Protein 4WH5 (pdb70)

CATH classification: 3.30.460.40

Solvent-accessible surface area: 16165 Å² total

Nearest PDB structures (foldseek):
  4wh5-assembly1_B  TM=1.006E+00  e=3.218E-32  Staphylococcus haemolyticus
  5kqj-assembly1_A  TM=7.382E-01  e=1.626E-06  Klebsiella pneumoniae
  5cfu-assembly1_A  TM=7.420E-01  e=1.251E-05  Pseudomonas aeruginosa
  3wfp-assembly11_E  TM=4.809E-01  e=1.633E-02  Aquifex aeolicus VF5
  2p7q-assembly4_B  TM=6.457E-01  e=2.162E+00  Listeria monocytogenes EGD-e

Sequence (310 aa):
NNVTEKELFYILDLFEHKVTYWLDGGWGVDVLTGKQQREHRDIDIDFDAQHTQKVIQKLEDIGYKIEVHWPSRELKHEEYGYLDIHPINLNDDGSITQANPEGGNNYVFQNDWFSETNYKDRKIPCISKKEEAQLLFHSGYDDLTETDHFDIKNLKSITNNVTEKELFYILDLFEHKVTYWLDGGWGVDVLTGKQQREHRDIDIDFDAQHTQKVIQKLEDIGYKIEVHWPSRELKHEEYGYLDIHPINLNDDGSITQANPEGGNYVFQNDWFSETTNYKDRKIPCISKEAQLLFHSGYDLTETDHFDIKNLKSIT

Foldseek 3Di:
DFADPVLVVVLLVVCVVPWAKAWEDLVLLQQLLQHDDDTHQETEMETAQVCVVVSVVVCVVVAWDDDDDDCQWWIAHPPRHIYIYGHWHCDPVRWIWGCDVVDDIHTDDPQQWAWDQHPNDIGIHGDLVVLVVPDDPVDADVVNVVSNVSSVPND/DFADPVLVVVLLVVCVCPKDKAKEPDVLLQQLLQHDDDTHQETEMETAQVCVVVSVVVCVVVAWADDDDDCAKWTQHPPRHIYMYGHWHCDPVRWIWDQDSPDDIDTDDVQQWAWDQHVNDIGTHGDLVNNVVPDDPVDADPVNVVSNVSSVPND

Secondary structure (DSSP, 8-state):
----HHHHHHHHHHHH----EEEEHHHHHHHHHTS--S--SEEEEEEEGGGHHHHHHHHHHTT-EE--------EEETTTEEEEEEEEEE-TTS-EEEE-TTSSEEEE-GGGEEEEEETTEEEEEE-HHHHHHHS-GGG--HHHHHHHHHHHT--/----HHHHHHHHHHHH----EEEEHHHHHHHHHTS--S--SEEEEEEEGGGHHHHHHHHHHTT-EE--------EEETTTEEEEEEEEEE-TTS-EEEE-SSSSEEE--GGGEEEEEETTEEEEEE-HHHHHHHS-TTS--HHHHHHHHHHHT--

Organism: Staphylococcus haemolyticus (NCBI:txid1283)

B-factor: mean 28.77, std 14.14, range [7.3, 89.72]

Radius of gyration: 22.37 Å; Cα contacts (8 Å, |Δi|>4): 565; chains: 2; bounding box: 47×59×51 Å

Structure (mmCIF, N/CA/C/O backbone):
data_4WH5
#
_entry.id   4WH5
#
_cell.length_a   56.447
_cell.length_b   63.444
_cell.length_c   60.808
_cell.angle_alpha   90.00
_cell.angle_beta   101.60
_cell.angle_gamma   90.00
#
_symmetry.space_group_name_H-M   'P 1 21 1'
#
loop_
_entity.id
_entity.type
_entity.pdbx_description
1 polymer 'Lincosamide resistance protein'
2 non-polymer 'CHLORIDE ION'
3 non-polymer 'MAGNESIUM ION'
4 non-polymer LINCOMYCIN
5 water water
#
loop_
_atom_site.group_PDB
_atom_site.id
_atom_site.type_symbol
_atom_site.label_atom_id
_atom_site.label_alt_id
_atom_site.label_comp_id
_atom_site.label_asym_id
_atom_site.label_entity_id
_atom_site.label_seq_id
_atom_site.pdbx_PDB_ins_code
_atom_site.Cartn_x
_atom_site.Cartn_y
_atom_site.Cartn_z
_atom_site.occupancy
_atom_site.B_iso_or_equiv
_atom_site.auth_seq_id
_atom_site.auth_comp_id
_atom_site.auth_asym_id
_atom_site.auth_atom_id
_atom_site.pdbx_PDB_model_num
ATOM 1 N N . ASN A 1 5 ? -35.338 -9.320 -31.080 1.00 64.31 4 ASN A N 1
ATOM 2 C CA . ASN A 1 5 ? -34.779 -10.646 -31.304 1.00 64.44 4 ASN A CA 1
ATOM 3 C C . ASN A 1 5 ? -33.350 -10.762 -30.766 1.00 79.75 4 ASN A C 1
ATOM 4 O O . ASN A 1 5 ? -33.102 -11.435 -29.755 1.00 68.58 4 ASN A O 1
ATOM 9 N N . ASN A 1 6 ? -32.416 -10.097 -31.442 1.00 63.27 5 ASN A N 1
ATOM 10 C CA . ASN A 1 6 ? -31.007 -10.161 -31.079 1.00 43.50 5 ASN A CA 1
ATOM 11 C C . ASN A 1 6 ? -30.358 -8.786 -30.924 1.00 56.04 5 ASN A C 1
ATOM 12 O O . ASN A 1 6 ? -31.045 -7.762 -30.808 1.00 59.62 5 ASN A O 1
ATOM 17 N N . VAL A 1 7 ? -29.029 -8.776 -30.917 1.00 27.36 6 VAL A N 1
ATOM 18 C CA . VAL A 1 7 ? -28.257 -7.547 -30.931 1.00 22.09 6 VAL A CA 1
ATOM 19 C C . VAL A 1 7 ? -27.064 -7.778 -31.855 1.00 36.68 6 VAL A C 1
ATOM 20 O O . VAL A 1 7 ? -26.160 -8.555 -31.533 1.00 31.97 6 VAL A O 1
ATOM 24 N N . THR A 1 8 ? -27.056 -7.103 -32.997 1.00 33.10 7 THR A N 1
ATOM 25 C CA . THR A 1 8 ? -26.011 -7.275 -34.003 1.00 26.78 7 THR A CA 1
ATOM 26 C C . THR A 1 8 ? -24.721 -6.527 -33.648 1.00 27.29 7 THR A C 1
ATOM 27 O O . THR A 1 8 ? -24.718 -5.678 -32.780 1.00 24.57 7 THR A O 1
ATOM 31 N N . GLU A 1 9 ? -23.632 -6.849 -34.339 1.00 32.75 8 GLU A N 1
ATOM 32 C CA . GLU A 1 9 ? -22.344 -6.198 -34.115 1.00 30.39 8 GLU A CA 1
ATOM 33 C C . GLU A 1 9 ? -22.443 -4.692 -34.323 1.00 28.30 8 GLU A C 1
ATOM 34 O O . GLU A 1 9 ? -21.856 -3.919 -33.566 1.00 26.13 8 GLU A O 1
ATOM 40 N N . LYS A 1 10 ? -23.205 -4.282 -35.335 1.00 31.47 9 LYS A N 1
ATOM 41 C CA . LYS A 1 10 ? -23.385 -2.879 -35.664 1.00 37.52 9 LYS A CA 1
ATOM 42 C C . LYS A 1 10 ? -24.131 -2.137 -34.576 1.00 40.23 9 LYS A C 1
ATOM 43 O O . LYS A 1 10 ? -23.870 -1.005 -34.318 1.00 27.39 9 LYS A O 1
ATOM 49 N N . GLU A 1 11 ? -25.089 -2.803 -33.994 1.00 21.61 10 GLU A N 1
ATOM 50 C CA . GLU A 1 11 ? -25.903 -2.289 -32.898 1.00 22.11 10 GLU A CA 1
ATOM 51 C C . GLU A 1 11 ? -25.039 -2.187 -31.648 1.00 26.15 10 GLU A C 1
ATOM 52 O O . GLU A 1 11 ? -25.097 -1.222 -30.907 1.00 27.28 10 GLU A O 1
ATOM 58 N N . LEU A 1 12 ? -24.239 -3.214 -31.410 1.00 24.34 11 LEU A N 1
ATOM 59 C CA . LEU A 1 12 ? -23.308 -3.171 -30.310 1.00 22.09 11 LEU A CA 1
ATOM 60 C C . LEU A 1 12 ? -22.395 -1.955 -30.411 1.00 24.48 11 LEU A C 1
ATOM 61 O O . LEU A 1 12 ? -22.245 -1.186 -29.432 1.00 20.10 11 LEU A O 1
ATOM 66 N N . PHE A 1 13 ? -21.764 -1.790 -31.574 1.00 19.57 12 PHE A N 1
ATOM 67 C CA . PHE A 1 13 ? -20.856 -0.659 -31.767 1.00 21.61 12 PHE A CA 1
ATOM 68 C C . PHE A 1 13 ? -21.543 0.666 -31.474 1.00 26.47 12 PHE A C 1
ATOM 69 O O . PHE A 1 13 ? -20.933 1.569 -30.899 1.00 23.17 12 PHE A O 1
ATOM 77 N N . TYR A 1 14 ? -22.811 0.786 -31.855 1.00 24.81 13 TYR A N 1
ATOM 78 C CA . TYR A 1 14 ? -23.514 2.047 -31.634 1.00 25.22 13 TYR A CA 1
ATOM 79 C C . TYR A 1 14 ? -23.706 2.313 -30.151 1.00 19.91 13 TYR A C 1
ATOM 80 O O . TYR A 1 14 ? -23.587 3.455 -29.706 1.00 23.43 13 TYR A O 1
ATOM 89 N N . ILE A 1 15 ? -24.012 1.267 -29.383 1.00 17.11 14 ILE A N 1
ATOM 90 C CA . ILE A 1 15 ? -24.121 1.424 -27.936 1.00 13.35 14 ILE A CA 1
ATOM 91 C C . ILE A 1 15 ? -22.767 1.751 -27.331 1.00 13.48 14 ILE A C 1
ATOM 92 O O . ILE A 1 15 ? -22.661 2.646 -26.503 1.00 19.62 14 ILE A O 1
ATOM 97 N N . LEU A 1 16 ? -21.712 1.073 -27.774 1.00 18.57 15 LEU A N 1
ATOM 98 C CA . LEU A 1 16 ? -20.362 1.449 -27.354 1.00 22.07 15 LEU A CA 1
ATOM 99 C C . LEU A 1 16 ? -20.075 2.913 -27.687 1.00 21.02 15 LEU A C 1
ATOM 100 O O . LEU A 1 16 ? -19.534 3.648 -26.866 1.00 20.26 15 LEU A O 1
ATOM 105 N N . ASP A 1 17 ? -20.447 3.334 -28.888 1.00 17.63 16 ASP A N 1
ATOM 106 C CA . ASP A 1 17 ? -20.287 4.742 -29.264 1.00 15.99 16 ASP A CA 1
ATOM 107 C C . ASP A 1 17 ? -20.969 5.730 -28.308 1.00 19.58 16 ASP A C 1
ATOM 108 O O . ASP A 1 17 ? -20.446 6.825 -28.072 1.00 24.41 16 ASP A O 1
ATOM 113 N N . LEU A 1 18 ? -22.138 5.373 -27.776 1.00 15.07 17 LEU A N 1
ATOM 114 C CA . LEU A 1 18 ? -22.859 6.290 -26.892 1.00 18.71 17 LEU A CA 1
ATOM 115 C C . LEU A 1 18 ? -22.013 6.616 -25.677 1.00 25.08 17 LEU A C 1
ATOM 116 O O . LEU A 1 18 ? -21.943 7.768 -25.253 1.00 19.07 17 LEU A O 1
ATOM 121 N N . PHE A 1 19 ? -21.397 5.586 -25.106 1.00 18.15 18 PHE A N 1
ATOM 122 C CA . PHE A 1 19 ? -20.588 5.753 -23.898 1.00 13.21 18 PHE A CA 1
ATOM 123 C C . PHE A 1 19 ? -19.342 6.552 -24.221 1.00 13.80 18 PHE A C 1
ATOM 124 O O . PHE A 1 19 ? -18.913 7.405 -23.440 1.00 19.67 18 PHE A O 1
ATOM 132 N N . GLU A 1 20 ? -18.757 6.267 -25.371 1.00 17.08 19 GLU A N 1
ATOM 133 C CA . GLU A 1 20 ? -17.568 6.990 -25.809 1.00 19.02 19 GLU A CA 1
ATOM 134 C C . GLU A 1 20 ? -17.813 8.480 -26.088 1.00 20.18 19 GLU A C 1
ATOM 135 O O . GLU A 1 20 ? -16.997 9.329 -25.717 1.00 19.21 19 GLU A O 1
ATOM 141 N N . HIS A 1 21 ? -18.945 8.811 -26.702 1.00 24.75 20 HIS A N 1
ATOM 142 C CA . HIS A 1 21 ? -19.247 10.208 -26.962 1.00 23.70 20 HIS A CA 1
ATOM 143 C C . HIS A 1 21 ? -19.619 10.937 -25.677 1.00 24.06 20 HIS A C 1
ATOM 144 O O . HIS A 1 21 ? -19.387 12.152 -25.542 1.00 23.08 20 HIS A O 1
ATOM 159 N N . LYS A 1 23 ? -18.168 10.316 -23.002 1.00 22.01 22 LYS A N 1
ATOM 160 C CA . LYS A 1 23 ? -16.897 10.336 -22.287 1.00 20.70 22 LYS A CA 1
ATOM 161 C C . LYS A 1 23 ? -17.042 9.657 -20.934 1.00 21.25 22 LYS A C 1
ATOM 162 O O . LYS A 1 23 ? -16.502 10.108 -19.930 1.00 23.23 22 LYS A O 1
ATOM 168 N N . VAL A 1 24 ? -17.776 8.548 -20.926 1.00 18.85 23 VAL A N 1
ATOM 169 C CA . VAL A 1 24 ? -17.942 7.755 -19.716 1.00 16.94 23 VAL A CA 1
ATOM 170 C C . VAL A 1 24 ? -17.084 6.501 -19.799 1.00 20.01 23 VAL A C 1
ATOM 171 O O . VAL A 1 24 ? -17.174 5.749 -20.776 1.00 19.71 23 VAL A O 1
ATOM 175 N N . THR A 1 25 ? -16.235 6.277 -18.792 1.00 18.74 24 THR A N 1
ATOM 176 C CA . THR A 1 25 ? -15.439 5.053 -18.742 1.00 15.34 24 THR A CA 1
ATOM 177 C C . THR A 1 25 ? -16.366 3.838 -18.588 1.00 19.16 24 THR A C 1
ATOM 178 O O . THR A 1 25 ? -17.269 3.837 -17.744 1.00 15.57 24 THR A O 1
ATOM 182 N N . TYR A 1 26 ? -16.120 2.800 -19.381 1.00 18.08 25 TYR A N 1
ATOM 183 C CA . TYR A 1 26 ? -17.057 1.680 -19.428 1.00 13.95 25 TYR A CA 1
ATOM 184 C C . TYR A 1 26 ? -16.319 0.425 -19.864 1.00 15.22 25 TYR A C 1
ATOM 185 O O . TYR A 1 26 ? -15.196 0.506 -20.386 1.00 17.37 25 TYR A O 1
ATOM 194 N N . TRP A 1 27 ? -16.932 -0.729 -19.626 1.00 14.41 26 TRP A N 1
ATOM 195 C CA . TRP A 1 27 ? -16.386 -2.004 -20.133 1.00 15.37 26 TRP A CA 1
ATOM 196 C C . TRP A 1 27 ? -17.516 -2.881 -20.582 1.00 14.84 26 TRP A C 1
ATOM 197 O O . TRP A 1 27 ? -18.554 -3.009 -19.882 1.00 14.42 26 TRP A O 1
ATOM 208 N N . LEU A 1 28 ? -17.325 -3.489 -21.754 1.00 14.15 27 LEU A N 1
ATOM 209 C CA . LEU A 1 28 ? -18.280 -4.451 -22.281 1.00 17.65 27 LEU A CA 1
ATOM 210 C C . LEU A 1 28 ? -18.182 -5.725 -21.436 1.00 15.18 27 LEU A C 1
ATOM 211 O O . LEU A 1 28 ? -17.085 -6.138 -21.050 1.00 16.04 27 LEU A O 1
ATOM 216 N N . ASP A 1 29 ? -19.318 -6.349 -21.157 1.00 14.39 28 ASP A N 1
ATOM 217 C CA . ASP A 1 29 ? -19.386 -7.499 -20.256 1.00 15.68 28 ASP A CA 1
ATOM 218 C C . ASP A 1 29 ? -20.327 -8.520 -20.923 1.00 18.53 28 ASP A C 1
ATOM 219 O O . ASP A 1 29 ? -20.689 -8.360 -22.105 1.00 16.31 28 ASP A O 1
ATOM 224 N N . GLY A 1 30 ? -20.713 -9.571 -20.198 1.00 15.35 29 GLY A N 1
ATOM 225 C CA . GLY A 1 30 ? -21.675 -10.553 -20.698 1.00 13.23 29 GLY A CA 1
ATOM 226 C C . GLY A 1 30 ? -21.229 -11.287 -21.954 1.00 18.90 29 GLY A C 1
ATOM 227 O O . GLY A 1 30 ? -20.027 -11.404 -22.225 1.00 18.30 29 GLY A O 1
ATOM 228 N N . GLY A 1 31 ? -22.189 -11.740 -22.758 1.00 16.57 30 GLY A N 1
ATOM 229 C CA . GLY A 1 31 ? -21.883 -12.577 -23.908 1.00 13.99 30 GLY A CA 1
ATOM 230 C C . GLY A 1 31 ? -21.158 -11.880 -25.032 1.00 27.65 30 GLY A C 1
ATOM 231 O O . GLY A 1 31 ? -20.217 -12.424 -25.606 1.00 20.17 30 GLY A O 1
ATOM 232 N N . TRP A 1 32 ? -21.592 -10.679 -25.389 1.00 22.46 31 TRP A N 1
ATOM 233 C CA . TRP A 1 32 ? -20.845 -9.946 -26.391 1.00 20.46 31 TRP A CA 1
ATOM 234 C C . TRP A 1 32 ? -19.410 -9.711 -25.924 1.00 20.91 31 TRP A C 1
ATOM 235 O O . TRP A 1 32 ? -18.480 -9.678 -26.749 1.00 16.84 31 TRP A O 1
ATOM 246 N N . GLY A 1 33 ? -19.221 -9.547 -24.611 1.00 13.36 32 GLY A N 1
ATOM 247 C CA . GLY A 1 33 ? -17.878 -9.378 -24.050 1.00 11.13 32 GLY A CA 1
ATOM 248 C C . GLY A 1 33 ? -17.010 -10.594 -24.340 1.00 15.87 32 GLY A C 1
ATOM 249 O O . GLY A 1 33 ? -15.823 -10.475 -24.662 1.00 22.65 32 GLY A O 1
ATOM 250 N N . VAL A 1 34 ? -17.580 -11.781 -24.203 1.00 14.42 33 VAL A N 1
ATOM 251 C CA . VAL A 1 34 ? -16.835 -12.997 -24.590 1.00 17.38 33 VAL A CA 1
ATOM 252 C C . VAL A 1 34 ? -16.430 -12.987 -26.082 1.00 19.57 33 VAL A C 1
ATOM 253 O O . VAL A 1 34 ? -15.271 -13.230 -26.433 1.00 16.13 33 VAL A O 1
ATOM 257 N N . ASP A 1 35 ? -17.378 -12.705 -26.965 1.00 19.78 34 ASP A N 1
ATOM 258 C CA . ASP A 1 35 ? -17.086 -12.706 -28.396 1.00 19.39 34 ASP A CA 1
ATOM 259 C C . ASP A 1 35 ? -15.985 -11.715 -28.784 1.00 24.08 34 ASP A C 1
ATOM 260 O O . ASP A 1 35 ? -15.123 -12.011 -29.609 1.00 25.99 34 ASP A O 1
ATOM 265 N N . VAL A 1 36 ? -16.038 -10.529 -28.194 1.00 15.39 35 VAL A N 1
ATOM 266 C CA . VAL A 1 36 ? -15.055 -9.499 -28.467 1.00 13.98 35 VAL A CA 1
ATOM 267 C C . VAL A 1 36 ? -13.646 -9.977 -28.065 1.00 15.64 35 VAL A C 1
ATOM 268 O O . VAL A 1 36 ? -12.679 -9.774 -28.808 1.00 23.77 35 VAL A O 1
ATOM 272 N N . LEU A 1 37 ? -13.548 -10.690 -26.946 1.00 20.54 36 LEU A N 1
ATOM 273 C CA . LEU A 1 37 ? -12.266 -11.278 -26.534 1.00 22.09 36 LEU A CA 1
ATOM 274 C C . LEU A 1 37 ? -11.698 -12.221 -27.587 1.00 26.59 36 LEU A C 1
ATOM 275 O O . LEU A 1 37 ? -10.484 -12.282 -27.790 1.00 21.69 36 LEU A O 1
ATOM 280 N N . THR A 1 38 ? -12.575 -12.970 -28.248 1.00 20.28 37 THR A N 1
ATOM 281 C CA . THR A 1 38 ? -12.126 -13.875 -29.291 1.00 18.04 37 THR A CA 1
ATOM 282 C C . THR A 1 38 ? -11.818 -13.204 -30.619 1.00 23.76 37 THR A C 1
ATOM 283 O O . THR A 1 38 ? -11.140 -13.793 -31.473 1.00 27.00 37 THR A O 1
ATOM 287 N N . GLY A 1 39 ? -12.371 -12.024 -30.848 1.00 23.8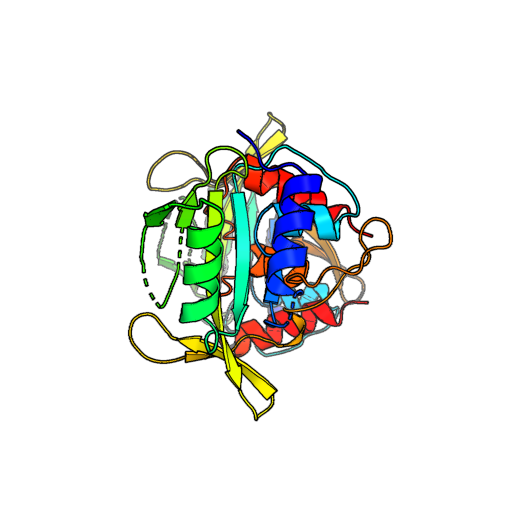4 38 GLY A N 1
ATOM 288 C CA . GLY A 1 39 ? -11.994 -11.251 -32.021 1.00 24.35 38 GLY A CA 1
ATOM 289 C C . GLY A 1 39 ? -12.955 -11.368 -33.190 1.00 28.36 38 GLY A C 1
ATOM 290 O O . GLY A 1 39 ? -12.727 -10.755 -34.233 1.00 23.58 38 GLY A O 1
ATOM 291 N N . LYS A 1 40 ? -14.020 -12.149 -33.029 1.00 20.01 39 LYS A N 1
ATOM 292 C CA . LYS A 1 40 ? -15.102 -12.185 -34.016 1.00 29.46 39 LYS A CA 1
ATOM 293 C C . LYS A 1 40 ? -16.420 -12.607 -33.365 1.00 30.09 39 LYS A C 1
ATOM 294 O O . LYS A 1 40 ? -16.416 -13.159 -32.278 1.00 24.98 39 LYS A O 1
ATOM 300 N N . GLN A 1 41 ? -17.549 -12.362 -34.028 1.00 29.03 40 GLN A N 1
ATOM 301 C CA . GLN A 1 41 ? -18.821 -12.844 -33.499 1.00 24.62 40 GLN A CA 1
ATOM 302 C C . GLN A 1 41 ? -18.916 -14.369 -33.496 1.00 28.15 40 GLN A C 1
ATOM 303 O O . GLN A 1 41 ? -18.564 -15.013 -34.479 1.00 31.46 40 GLN A O 1
ATOM 309 N N . GLN A 1 42 ? -19.437 -14.934 -32.403 1.00 30.48 41 GLN A N 1
ATOM 310 C CA . GLN A 1 42 ? -19.504 -16.390 -32.234 1.00 23.27 41 GLN A CA 1
ATOM 311 C C . GLN A 1 42 ? -20.934 -16.928 -32.232 1.00 24.46 41 GLN A C 1
ATOM 312 O O . GLN A 1 42 ? -21.167 -18.084 -32.590 1.00 27.95 41 GLN A O 1
ATOM 318 N N . ARG A 1 43 ? -21.888 -16.096 -31.830 1.00 24.57 42 ARG A N 1
ATOM 319 C CA . ARG A 1 43 ? -23.275 -16.525 -31.754 1.00 28.08 42 ARG A CA 1
ATOM 320 C C . ARG A 1 43 ? -24.164 -15.307 -31.733 1.00 27.26 42 ARG A C 1
ATOM 321 O O . ARG A 1 43 ? -23.667 -14.192 -31.614 1.00 26.24 42 ARG A O 1
ATOM 329 N N . GLU A 1 44 ? -25.474 -15.520 -31.863 1.00 28.38 43 GLU A N 1
ATOM 330 C CA . GLU A 1 44 ? -26.458 -14.454 -31.707 1.00 24.60 43 GLU A CA 1
ATOM 331 C C . GLU A 1 44 ? -26.585 -14.111 -30.239 1.00 24.77 43 GLU A C 1
ATOM 332 O O . GLU A 1 44 ? -26.507 -14.993 -29.384 1.00 24.77 43 GLU A O 1
ATOM 338 N N . HIS A 1 45 ? -26.782 -12.824 -29.959 1.00 26.71 44 HIS A N 1
ATOM 339 C CA . HIS A 1 45 ? -26.884 -12.338 -28.592 1.00 22.85 44 HIS A CA 1
ATOM 340 C C . HIS A 1 45 ? -28.232 -11.700 -28.321 1.00 37.70 44 HIS A C 1
ATOM 341 O O . HIS A 1 45 ? -28.689 -10.865 -29.105 1.00 25.16 44 HIS A O 1
ATOM 348 N N . ARG A 1 46 ? -28.858 -12.109 -27.236 1.00 22.13 45 ARG A N 1
ATOM 349 C CA . ARG A 1 46 ? -30.135 -11.502 -26.895 1.00 36.92 45 ARG A CA 1
ATOM 350 C C . ARG A 1 46 ? -29.949 -10.140 -26.224 1.00 40.12 45 ARG A C 1
ATOM 351 O O . ARG A 1 46 ? -30.759 -9.288 -26.326 1.00 26.46 45 ARG A O 1
ATOM 359 N N . ASP A 1 47 ? -28.817 -9.930 -25.598 1.00 25.00 46 ASP A N 1
ATOM 360 C CA . ASP A 1 47 ? -28.608 -8.677 -24.888 1.00 21.28 46 ASP A CA 1
ATOM 361 C C . ASP A 1 47 ? -27.181 -8.144 -24.908 1.00 24.19 46 ASP A C 1
ATOM 362 O O . ASP A 1 47 ? -26.254 -8.800 -25.407 1.00 22.30 46 ASP A O 1
ATOM 367 N N . ILE A 1 48 ? -27.014 -6.938 -24.351 1.00 17.62 47 ILE A N 1
ATOM 368 C CA . ILE A 1 48 ? -25.698 -6.373 -24.057 1.00 19.26 47 ILE A CA 1
ATOM 369 C C . ILE A 1 48 ? -25.606 -6.111 -22.550 1.00 21.07 47 ILE A C 1
ATOM 370 O O . ILE A 1 48 ? -26.586 -5.714 -21.935 1.00 15.65 47 ILE A O 1
ATOM 375 N N . ASP A 1 49 ? -24.428 -6.317 -21.975 1.00 19.02 48 ASP A N 1
ATOM 376 C CA . ASP A 1 49 ? -24.147 -5.910 -20.602 1.00 18.83 48 ASP A CA 1
ATOM 377 C C . ASP A 1 49 ? -23.012 -4.918 -20.636 1.00 14.64 48 ASP A C 1
ATOM 378 O O . ASP A 1 49 ? -21.973 -5.199 -21.231 1.00 17.36 48 ASP A O 1
ATOM 383 N N . ILE A 1 50 ? -23.191 -3.755 -20.009 1.00 14.04 49 ILE A N 1
ATOM 384 C CA . ILE A 1 50 ? -22.105 -2.766 -19.912 1.00 17.47 49 ILE A CA 1
ATOM 385 C C . ILE A 1 50 ? -21.886 -2.293 -18.482 1.00 13.73 49 ILE A C 1
ATOM 386 O O . ILE A 1 50 ? -22.813 -1.811 -17.837 1.00 14.32 49 ILE A O 1
ATOM 391 N N . ASP A 1 51 ? -20.661 -2.458 -17.990 1.00 17.58 50 ASP A N 1
ATOM 392 C CA . ASP A 1 51 ? -20.254 -1.919 -16.691 1.00 15.82 50 ASP A CA 1
ATOM 393 C C . ASP A 1 51 ? -19.703 -0.506 -16.948 1.00 16.84 50 ASP A C 1
ATOM 394 O O . ASP A 1 51 ? -18.954 -0.290 -17.911 1.00 20.78 50 ASP A O 1
ATOM 399 N N . PHE A 1 52 ? -20.058 0.459 -16.115 1.00 13.63 51 PHE A N 1
ATOM 400 C CA . PHE A 1 52 ? -19.671 1.828 -16.405 1.00 12.94 51 PHE A CA 1
ATOM 401 C C . PHE A 1 52 ? -19.440 2.618 -15.114 1.00 15.27 51 PHE A C 1
ATOM 402 O O . PHE A 1 52 ? -19.900 2.229 -14.042 1.00 17.03 51 PHE A O 1
ATOM 410 N N . ASP A 1 53 ? -18.713 3.731 -15.239 1.00 13.33 52 ASP A N 1
ATOM 411 C CA . ASP A 1 53 ? -18.401 4.616 -14.126 1.00 12.80 52 ASP A CA 1
ATOM 412 C C . ASP A 1 53 ? -19.673 5.164 -13.471 1.00 17.80 52 ASP A C 1
ATOM 413 O O . ASP A 1 53 ? -20.360 5.998 -14.059 1.00 16.96 52 ASP A O 1
ATOM 418 N N . ALA A 1 54 ? -19.911 4.751 -12.219 1.00 13.61 53 ALA A N 1
ATOM 419 C CA . ALA A 1 54 ? -21.125 5.115 -11.468 1.00 18.58 53 ALA A CA 1
ATOM 420 C C . ALA A 1 54 ? -21.342 6.622 -11.252 1.00 22.06 53 ALA A C 1
ATOM 421 O O . ALA A 1 54 ? -22.477 7.074 -11.042 1.00 20.17 53 ALA A O 1
ATOM 423 N N . GLN A 1 55 ? -20.267 7.412 -11.297 1.00 19.99 54 GLN A N 1
ATOM 424 C CA . GLN A 1 55 ? -20.433 8.868 -11.177 1.00 22.00 54 GLN A CA 1
ATOM 425 C C . GLN A 1 55 ? -21.316 9.451 -12.293 1.00 24.01 54 GLN A C 1
ATOM 426 O O . GLN A 1 55 ? -21.893 10.539 -12.145 1.00 22.29 54 GLN A O 1
ATOM 432 N N . HIS A 1 56 ? -21.450 8.716 -13.391 1.00 17.83 55 HIS A N 1
ATOM 433 C CA . HIS A 1 56 ? -22.217 9.199 -14.555 1.00 17.06 55 HIS A CA 1
ATOM 434 C C . HIS A 1 56 ? -23.555 8.519 -14.740 1.00 20.92 55 HIS A C 1
ATOM 435 O O . HIS A 1 56 ? -24.186 8.659 -15.792 1.00 19.26 55 HIS A O 1
ATOM 442 N N . THR A 1 57 ? -24.004 7.819 -13.706 1.00 21.08 56 THR A N 1
ATOM 443 C CA . THR A 1 57 ? -25.277 7.111 -13.763 1.00 19.01 56 THR A CA 1
ATOM 444 C C . THR A 1 57 ? -26.438 7.944 -14.316 1.00 18.43 56 THR A C 1
ATOM 445 O O . THR A 1 57 ? -27.160 7.471 -15.211 1.00 19.74 56 THR A O 1
ATOM 449 N N . GLN A 1 58 ? -26.609 9.158 -13.787 1.00 18.25 57 GLN A N 1
ATOM 450 C CA . GLN A 1 58 ? -27.751 9.991 -14.182 1.00 23.57 57 GLN A CA 1
ATOM 451 C C . GLN A 1 58 ? -27.763 10.359 -15.677 1.00 23.08 57 GLN A C 1
ATOM 452 O O . GLN A 1 58 ? -28.820 10.268 -16.336 1.00 24.61 57 GLN A O 1
ATOM 458 N N . LYS A 1 59 ? -26.610 10.748 -16.231 1.00 21.13 58 LYS A N 1
ATOM 459 C CA . LYS A 1 59 ? -26.589 11.110 -17.648 1.00 19.07 58 LYS A CA 1
ATOM 460 C C . LYS A 1 59 ? -26.637 9.906 -18.574 1.00 17.32 58 LYS A C 1
ATOM 461 O O . LYS A 1 59 ? -27.207 9.973 -19.663 1.00 19.52 58 LYS A O 1
ATOM 467 N N . VAL A 1 60 ? -26.076 8.797 -18.120 1.00 15.59 59 VAL A N 1
ATOM 468 C CA . VAL A 1 60 ? -26.159 7.565 -18.874 1.00 15.83 59 VAL A CA 1
ATOM 469 C C . VAL A 1 60 ? -27.607 7.085 -19.024 1.00 25.89 59 VAL A C 1
ATOM 470 O O . VAL A 1 60 ? -28.049 6.777 -20.139 1.00 15.96 59 VAL A O 1
ATOM 474 N N . ILE A 1 61 ? -28.348 7.029 -17.911 1.00 16.05 60 ILE A N 1
ATOM 475 C CA . ILE A 1 61 ? -29.789 6.716 -17.972 1.00 13.80 60 ILE A CA 1
ATOM 476 C C . ILE A 1 61 ? -30.561 7.712 -18.845 1.00 19.08 60 ILE A C 1
ATOM 477 O O . ILE A 1 61 ? -31.375 7.310 -19.678 1.00 17.53 60 ILE A O 1
ATOM 482 N N . GLN A 1 62 ? -30.274 9.002 -18.698 1.00 18.53 61 GLN A N 1
ATOM 483 C CA . GLN A 1 62 ? -30.972 10.009 -19.494 1.00 18.48 61 GLN A CA 1
ATOM 484 C C . GLN A 1 62 ? -30.767 9.796 -21.000 1.00 21.03 61 GLN A C 1
ATOM 485 O O . GLN A 1 62 ? -31.702 9.949 -21.797 1.00 22.84 61 GLN A O 1
ATOM 491 N N . LYS A 1 63 ? -29.531 9.491 -21.396 1.00 21.01 62 LYS A N 1
ATOM 492 C CA . LYS A 1 63 ? -29.240 9.342 -22.811 1.00 20.14 62 LYS A CA 1
ATOM 493 C C . LYS A 1 63 ? -29.909 8.075 -23.352 1.00 19.17 62 LYS A C 1
ATOM 494 O O . LYS A 1 63 ? -30.463 8.071 -24.424 1.00 17.53 62 LYS A O 1
ATOM 500 N N . LEU A 1 64 ? -29.860 6.997 -22.587 1.00 16.15 63 LEU A N 1
ATOM 501 C CA . LEU A 1 64 ? -30.506 5.761 -23.035 1.00 35.87 63 LEU A CA 1
ATOM 502 C C . LEU A 1 64 ? -32.006 5.988 -23.200 1.00 22.80 63 LEU A C 1
ATOM 503 O O . LEU A 1 64 ? -32.607 5.551 -24.188 1.00 23.19 63 LEU A O 1
ATOM 508 N N . GLU A 1 65 ? -32.611 6.696 -22.249 1.00 15.94 64 GLU A N 1
ATOM 509 C CA . GLU A 1 65 ? -34.022 7.054 -22.370 1.00 16.88 64 GLU A CA 1
ATOM 510 C C . GLU A 1 65 ? -34.291 7.969 -23.583 1.00 21.08 64 GLU A C 1
ATOM 511 O O . GLU A 1 65 ? -35.272 7.778 -24.327 1.00 22.36 64 GLU A O 1
ATOM 517 N N . ASP A 1 66 ? -33.421 8.958 -23.783 1.00 23.72 65 ASP A N 1
ATOM 518 C CA . ASP A 1 66 ? -33.589 9.883 -24.919 1.00 28.56 65 ASP A CA 1
ATOM 519 C C . ASP A 1 66 ? -33.581 9.192 -26.273 1.00 23.62 65 ASP A C 1
ATOM 520 O O . ASP A 1 66 ? -34.288 9.620 -27.182 1.00 25.63 65 ASP A O 1
ATOM 525 N N . ILE A 1 67 ? -32.768 8.154 -26.436 1.00 23.84 66 ILE A N 1
ATOM 526 C CA . ILE A 1 67 ? -32.763 7.433 -27.712 1.00 20.71 66 ILE A CA 1
ATOM 527 C C . ILE A 1 67 ? -33.842 6.338 -27.773 1.00 32.70 66 ILE A C 1
ATOM 528 O O . ILE A 1 67 ? -34.021 5.699 -28.808 1.00 26.91 66 ILE A O 1
ATOM 533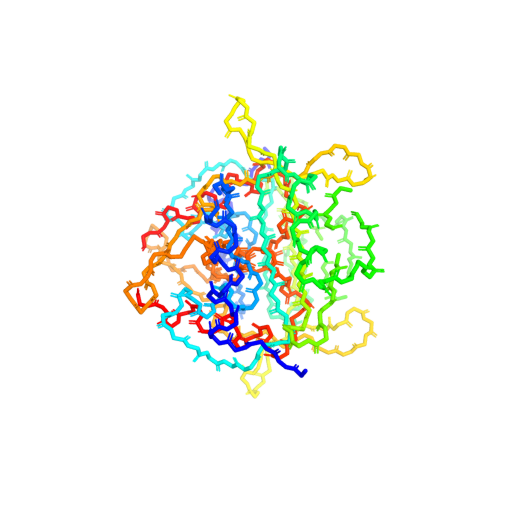 N N . GLY A 1 68 ? -34.568 6.142 -26.672 1.00 22.25 67 GLY A N 1
ATOM 534 C CA . GLY A 1 68 ? -35.745 5.293 -26.689 1.00 26.30 67 GLY A CA 1
ATOM 535 C C . GLY A 1 68 ? -35.706 4.025 -25.842 1.00 24.10 67 GLY A C 1
ATOM 536 O O . GLY A 1 68 ? -36.641 3.219 -25.910 1.00 28.72 67 GLY A O 1
ATOM 537 N N . TYR A 1 69 ? -34.657 3.814 -25.054 1.00 17.53 68 TYR A N 1
ATOM 538 C CA . TYR A 1 69 ? -34.715 2.687 -24.130 1.00 20.40 68 TYR A CA 1
ATOM 539 C C . TYR A 1 69 ? -35.722 2.974 -23.029 1.00 27.49 68 TYR A C 1
ATOM 540 O O . TYR A 1 69 ? -35.836 4.103 -22.532 1.00 24.22 68 TYR A O 1
ATOM 549 N N . LYS A 1 70 ? -36.449 1.939 -22.641 1.00 25.24 69 LYS A N 1
ATOM 550 C CA . LYS A 1 70 ? -37.370 2.038 -21.524 1.00 23.93 69 LYS A CA 1
ATOM 551 C C . LYS A 1 70 ? -36.758 1.252 -20.367 1.00 22.36 69 LYS A C 1
ATOM 552 O O . LYS A 1 70 ? -36.177 0.188 -20.586 1.00 18.49 69 LYS A O 1
ATOM 558 N N . ILE A 1 71 ? -36.859 1.769 -19.140 1.00 24.74 70 ILE A N 1
ATOM 559 C CA . ILE A 1 71 ? -36.376 1.008 -17.991 1.00 23.27 70 ILE A CA 1
ATOM 560 C C . ILE A 1 71 ? -37.368 -0.089 -17.635 1.00 25.47 70 ILE A C 1
ATOM 561 O O . ILE A 1 71 ? -38.561 0.169 -17.408 1.00 25.00 70 ILE A O 1
ATOM 566 N N . GLU A 1 72 ? -36.875 -1.318 -17.593 1.00 20.61 71 GLU A N 1
ATOM 567 C CA . GLU A 1 72 ? -37.729 -2.449 -17.257 1.00 22.21 71 GLU A CA 1
ATOM 568 C C . GLU A 1 72 ? -37.678 -2.737 -15.763 1.00 20.10 71 GLU A C 1
ATOM 569 O O . GLU A 1 72 ? -38.705 -2.913 -15.108 1.00 21.64 71 GLU A O 1
ATOM 575 N N . VAL A 1 73 ? -36.471 -2.840 -15.225 1.00 21.69 72 VAL A N 1
ATOM 576 C CA . VAL A 1 73 ? -36.337 -3.068 -13.796 1.00 28.33 72 VAL A CA 1
ATOM 577 C C . VAL A 1 73 ? -35.176 -2.245 -13.266 1.00 18.10 72 VAL A C 1
ATOM 578 O O . VAL A 1 73 ? -34.062 -2.293 -13.766 1.00 20.35 72 VAL A O 1
ATOM 582 N N . HIS A 1 74 ? -35.458 -1.483 -12.237 1.00 21.53 73 HIS A N 1
ATOM 583 C CA . HIS A 1 74 ? -34.425 -0.662 -11.646 1.00 19.91 73 HIS A CA 1
ATOM 584 C C . HIS A 1 74 ? -33.918 -1.433 -10.403 1.00 18.48 73 HIS A C 1
ATOM 585 O O . HIS A 1 74 ? -34.638 -1.591 -9.415 1.00 19.97 73 HIS A O 1
ATOM 592 N N . TRP A 1 75 ? -32.699 -1.991 -10.507 1.00 17.46 74 TRP A N 1
ATOM 593 C CA . TRP A 1 75 ? -32.098 -2.756 -9.384 1.00 18.91 74 TRP A CA 1
ATOM 594 C C . TRP A 1 75 ? -30.923 -2.034 -8.786 1.00 30.66 74 TRP A C 1
ATOM 595 O O . TRP A 1 75 ? -29.933 -2.685 -8.492 1.00 29.21 74 TRP A O 1
ATOM 614 N N . PRO A 1 77 ? -28.400 -0.991 -6.162 1.00 35.09 76 PRO A N 1
ATOM 615 C CA . PRO A 1 77 ? -27.195 -0.501 -6.842 1.00 19.86 76 PRO A CA 1
ATOM 616 C C . PRO A 1 77 ? -26.635 -1.400 -7.910 1.00 17.46 76 PRO A C 1
ATOM 617 O O . PRO A 1 77 ? -25.760 -0.926 -8.630 1.00 52.34 76 PRO A O 1
ATOM 621 N N . SER A 1 78 ? -27.071 -2.657 -7.967 1.00 26.02 77 SER A N 1
ATOM 622 C CA . SER A 1 78 ? -26.486 -3.629 -8.873 1.00 47.51 77 SER A CA 1
ATOM 623 C C . SER A 1 78 ? -26.516 -3.103 -10.299 1.00 22.82 77 SER A C 1
ATOM 624 O O . SER A 1 78 ? -25.490 -3.059 -10.968 1.00 18.59 77 SER A O 1
ATOM 627 N N . ARG A 1 79 ? -27.704 -2.724 -10.768 1.00 24.35 78 ARG A N 1
ATOM 628 C CA . ARG A 1 79 ? -27.879 -2.587 -12.197 1.00 13.16 78 ARG A CA 1
ATOM 629 C C . ARG A 1 79 ? -29.232 -1.993 -12.587 1.00 13.61 78 ARG A C 1
ATOM 630 O O . ARG A 1 79 ? -30.139 -1.823 -11.754 1.00 14.76 78 ARG A O 1
ATOM 651 N N . GLU A 1 81 ? -31.974 -2.763 -15.844 1.00 17.66 80 GLU A N 1
ATOM 652 C CA . GLU A 1 81 ? -32.280 -3.557 -17.031 1.00 14.56 80 GLU A CA 1
ATOM 653 C C . GLU A 1 81 ? -33.161 -2.693 -17.921 1.00 23.93 80 GLU A C 1
ATOM 654 O O . GLU A 1 81 ? -34.201 -2.213 -17.458 1.00 21.40 80 GLU A O 1
ATOM 660 N N . LEU A 1 82 ? -32.761 -2.501 -19.174 1.00 18.67 81 LEU A N 1
ATOM 661 C CA . LEU A 1 82 ? -33.507 -1.668 -20.108 1.00 18.17 81 LEU A CA 1
ATOM 662 C C . LEU A 1 82 ? -33.868 -2.414 -21.363 1.00 15.77 81 LEU A C 1
ATOM 663 O O . LEU A 1 82 ? -33.240 -3.422 -21.683 1.00 18.38 81 LEU A O 1
ATOM 668 N N . LYS A 1 83 ? -34.866 -1.904 -22.084 1.00 19.44 82 LYS A N 1
ATOM 669 C CA . LYS A 1 83 ? -35.280 -2.502 -23.351 1.00 23.78 82 LYS A CA 1
ATOM 670 C C . LYS A 1 83 ? -35.610 -1.453 -24.418 1.00 26.50 82 LYS A C 1
ATOM 671 O O . LYS A 1 83 ? -36.316 -0.474 -24.148 1.00 25.56 82 LYS A O 1
ATOM 677 N N . HIS A 1 84 ? -35.108 -1.671 -25.633 1.00 22.26 83 HIS A N 1
ATOM 678 C CA . HIS A 1 84 ? -35.403 -0.781 -26.758 1.00 22.25 83 HIS A CA 1
ATOM 679 C C . HIS A 1 84 ? -36.120 -1.588 -27.829 1.00 25.50 83 HIS A C 1
ATOM 680 O O . HIS A 1 84 ? -35.712 -2.718 -28.129 1.00 28.98 83 HIS A O 1
ATOM 687 N N . GLU A 1 85 ? -37.181 -1.005 -28.387 1.00 30.90 84 GLU A N 1
ATOM 688 C CA . GLU A 1 85 ? -37.973 -1.626 -29.451 1.00 38.82 84 GLU A CA 1
ATOM 689 C C . GLU A 1 85 ? -37.128 -2.108 -30.619 1.00 50.20 84 GLU A C 1
ATOM 690 O O . GLU A 1 85 ? -37.384 -3.180 -31.168 1.00 46.25 84 GLU A O 1
ATOM 696 N N . GLU A 1 86 ? -36.151 -1.307 -31.030 1.00 42.48 85 GLU A N 1
ATOM 697 C CA . GLU A 1 86 ? -35.315 -1.785 -32.128 1.00 39.61 85 GLU A CA 1
ATOM 698 C C . GLU A 1 86 ? -34.011 -2.405 -31.654 1.00 45.19 85 GLU A C 1
ATOM 699 O O . GLU A 1 86 ? -33.689 -3.539 -32.027 1.00 41.94 85 GLU A O 1
ATOM 705 N N . TYR A 1 87 ? -33.288 -1.763 -30.731 1.00 28.29 86 TYR A N 1
ATOM 706 C CA . TYR A 1 87 ? -31.974 -2.254 -30.314 1.00 30.35 86 TYR A CA 1
ATOM 707 C C . TYR A 1 87 ? -31.989 -3.400 -29.283 1.00 24.07 86 TYR A C 1
ATOM 708 O O . TYR A 1 87 ? -30.957 -3.986 -29.000 1.00 30.99 86 TYR A O 1
ATOM 717 N N . GLY A 1 88 ? -33.132 -3.694 -28.686 1.00 27.49 87 GLY A N 1
ATOM 718 C CA . GLY A 1 88 ? -33.222 -4.871 -27.827 1.00 24.70 87 GLY A CA 1
ATOM 719 C C . GLY A 1 88 ? -32.873 -4.647 -26.359 1.00 29.34 87 GLY A C 1
ATOM 720 O O . GLY A 1 88 ? -33.041 -3.534 -25.858 1.00 27.66 87 GLY A O 1
ATOM 721 N N . TYR A 1 89 ? -32.406 -5.698 -25.674 1.00 27.35 88 TYR A N 1
ATOM 722 C CA . TYR A 1 89 ? -32.104 -5.609 -24.235 1.00 22.67 88 TYR A CA 1
ATOM 723 C C . TYR A 1 89 ? -30.715 -5.058 -23.910 1.00 23.61 88 TYR A C 1
ATOM 724 O O . TYR A 1 89 ? -29.736 -5.358 -24.591 1.00 19.89 88 TYR A O 1
ATOM 733 N N . LEU A 1 90 ? -30.648 -4.239 -22.859 1.00 14.98 89 LEU A N 1
ATOM 734 C CA . LEU A 1 90 ? -29.379 -3.697 -22.402 1.00 15.83 89 LEU A CA 1
ATOM 735 C C . LEU A 1 90 ? -29.410 -3.628 -20.901 1.00 15.48 89 LEU A C 1
ATOM 736 O O . LEU A 1 90 ? -30.320 -3.016 -20.341 1.00 16.13 89 LEU A O 1
ATOM 741 N N . ASP A 1 91 ? -28.421 -4.234 -20.249 1.00 13.19 90 ASP A N 1
ATOM 742 C CA . ASP A 1 91 ? -28.292 -4.084 -18.808 1.00 14.44 90 ASP A CA 1
ATOM 743 C C . ASP A 1 91 ? -27.066 -3.227 -18.539 1.00 11.21 90 ASP A C 1
ATOM 744 O O . ASP A 1 91 ? -26.008 -3.501 -19.097 1.00 14.30 90 ASP A O 1
ATOM 749 N N . ILE A 1 92 ? -27.174 -2.221 -17.667 1.00 16.03 91 ILE A N 1
ATOM 750 C CA . ILE A 1 92 ? -25.972 -1.453 -17.285 1.00 10.47 91 ILE A CA 1
ATOM 751 C C . ILE A 1 92 ? -25.682 -1.650 -15.810 1.00 10.45 91 ILE A C 1
ATOM 752 O O . ILE A 1 92 ? -26.586 -1.732 -14.979 1.00 13.58 91 ILE A O 1
ATOM 757 N N . HIS A 1 93 ? -24.403 -1.689 -15.485 1.00 12.51 92 HIS A N 1
ATOM 758 C CA . HIS A 1 93 ? -23.972 -1.997 -14.116 1.00 12.78 92 HIS A CA 1
ATOM 759 C C . HIS A 1 93 ? -23.031 -0.909 -13.662 1.00 15.23 92 HIS A C 1
ATOM 760 O O . HIS A 1 93 ? -21.900 -0.850 -14.118 1.00 17.48 92 HIS A O 1
ATOM 767 N N . PRO A 1 94 ? -23.507 -0.034 -12.768 1.00 12.46 93 PRO A N 1
ATOM 768 C CA . PRO A 1 94 ? -22.684 1.071 -12.263 1.00 17.93 93 PRO A CA 1
ATOM 769 C C . PRO A 1 94 ? -21.582 0.543 -11.330 1.00 23.07 93 PRO A C 1
ATOM 770 O O . PRO A 1 94 ? -21.859 -0.183 -10.360 1.00 19.16 93 PRO A O 1
ATOM 774 N N . ILE A 1 95 ? -20.334 0.869 -11.649 1.00 15.46 94 ILE A N 1
ATOM 775 C CA . ILE A 1 95 ? -19.240 0.462 -10.783 1.00 18.58 94 ILE A CA 1
ATOM 776 C C . ILE A 1 95 ? -18.440 1.676 -10.299 1.00 21.35 94 ILE A C 1
ATOM 777 O O . ILE A 1 95 ? -18.332 2.710 -10.990 1.00 13.68 94 ILE A O 1
ATOM 782 N N . ASN A 1 96 ? -17.902 1.554 -9.096 1.00 13.33 95 ASN A N 1
ATOM 783 C CA . ASN A 1 96 ? -17.276 2.700 -8.441 1.00 16.71 95 ASN A CA 1
ATOM 784 C C . ASN A 1 96 ? -15.771 2.635 -8.647 1.00 19.89 95 ASN A C 1
ATOM 785 O O . ASN A 1 96 ? -15.145 1.636 -8.302 1.00 15.83 95 ASN A O 1
ATOM 790 N N . LEU A 1 97 ? -15.211 3.694 -9.217 1.00 19.68 96 LEU A N 1
ATOM 791 C CA . LEU A 1 97 ? -13.769 3.792 -9.436 1.00 20.43 96 LEU A CA 1
ATOM 792 C C . LEU A 1 97 ? -13.247 4.729 -8.353 1.00 22.48 96 LEU A C 1
ATOM 793 O O . LEU A 1 97 ? -13.227 5.964 -8.508 1.00 21.74 96 LEU A O 1
ATOM 798 N N . ASN A 1 98 ? -12.850 4.141 -7.233 1.00 19.73 97 ASN A N 1
ATOM 799 C CA . ASN A 1 98 ? -12.599 4.892 -6.027 1.00 25.94 97 ASN A CA 1
ATOM 800 C C . ASN A 1 98 ? -11.213 5.499 -5.989 1.00 29.90 97 ASN A C 1
ATOM 801 O O . ASN A 1 98 ? -10.268 4.974 -6.572 1.00 22.99 97 ASN A O 1
ATOM 806 N N . ASP A 1 99 ? -11.095 6.610 -5.279 1.00 30.57 98 ASP A N 1
ATOM 807 C CA . ASP A 1 99 ? -9.808 7.275 -5.171 1.00 25.63 98 ASP A CA 1
ATOM 808 C C . ASP A 1 99 ? -8.804 6.452 -4.377 1.00 25.87 98 ASP A C 1
ATOM 809 O O . ASP A 1 99 ? -7.604 6.664 -4.510 1.00 29.87 98 ASP A O 1
ATOM 814 N N . ASP A 1 100 ? -9.281 5.479 -3.601 1.00 22.43 99 ASP A N 1
ATOM 815 C CA . ASP A 1 100 ? -8.343 4.565 -2.920 1.00 28.02 99 ASP A CA 1
ATOM 816 C C . ASP A 1 100 ? -7.778 3.474 -3.843 1.00 21.47 99 ASP A C 1
ATOM 817 O O . ASP A 1 100 ? -7.094 2.564 -3.393 1.00 21.86 99 ASP A O 1
ATOM 822 N N . GLY A 1 101 ? -8.080 3.561 -5.131 1.00 20.37 100 GLY A N 1
ATOM 823 C CA . GLY A 1 101 ? -7.563 2.592 -6.085 1.00 23.70 100 GLY A CA 1
ATOM 824 C C . GLY A 1 101 ? -8.400 1.336 -6.262 1.00 20.79 100 GLY A C 1
ATOM 825 O O . GLY A 1 101 ? -8.126 0.536 -7.149 1.00 19.97 100 GLY A O 1
ATOM 826 N N . SER A 1 102 ? -9.396 1.142 -5.406 1.00 24.32 101 SER A N 1
ATOM 827 C CA . SER A 1 102 ? -10.290 -0.006 -5.555 1.00 20.64 101 SER A CA 1
ATOM 828 C C . SER A 1 102 ? -11.377 0.247 -6.583 1.00 23.76 101 SER A C 1
ATOM 829 O O . SER A 1 102 ? -11.690 1.391 -6.909 1.00 18.54 101 SER A O 1
ATOM 832 N N . ILE A 1 103 ? -11.934 -0.843 -7.088 1.00 15.47 102 ILE A N 1
ATOM 833 C CA . ILE A 1 103 ? -13.067 -0.801 -8.012 1.00 16.33 102 ILE A CA 1
ATOM 834 C C . ILE A 1 103 ? -14.135 -1.665 -7.355 1.00 19.99 102 ILE A C 1
ATOM 835 O O . ILE A 1 103 ? -13.851 -2.802 -6.975 1.00 18.15 102 ILE A O 1
ATOM 840 N N . THR A 1 104 ? -15.336 -1.118 -7.149 1.00 13.73 103 THR A N 1
ATOM 841 C CA . THR A 1 104 ? -16.330 -1.834 -6.358 1.00 22.31 103 THR A CA 1
ATOM 842 C C . THR A 1 104 ? -17.735 -1.669 -6.951 1.00 23.42 103 THR A C 1
ATOM 843 O O . THR A 1 104 ? -17.958 -0.792 -7.792 1.00 24.34 103 THR A O 1
ATOM 847 N N . GLN A 1 105 ? -18.656 -2.531 -6.525 1.00 27.07 104 GLN A N 1
ATOM 848 C CA . GLN A 1 105 ? -20.085 -2.440 -6.899 1.00 23.91 104 GLN A CA 1
ATOM 849 C C . GLN A 1 105 ? -20.858 -2.616 -5.609 1.00 31.71 104 GLN A C 1
ATOM 850 O O . GLN A 1 105 ? -20.504 -3.445 -4.777 1.00 29.29 104 GLN A O 1
ATOM 856 N N . ALA A 1 106 ? -21.903 -1.836 -5.381 1.00 42.75 105 ALA A N 1
ATOM 857 C CA . ALA A 1 106 ? -22.593 -2.040 -4.113 1.00 47.31 105 ALA A CA 1
ATOM 858 C C . ALA A 1 106 ? -23.376 -3.353 -4.087 1.00 20.38 105 ALA A C 1
ATOM 859 O O . ALA A 1 106 ? -23.791 -3.883 -5.124 1.00 39.70 105 ALA A O 1
ATOM 861 N N . ASN A 1 107 ? -23.465 -3.886 -2.880 1.00 32.27 106 ASN A N 1
ATOM 862 C CA . ASN A 1 107 ? -24.150 -5.124 -2.557 1.00 35.01 106 ASN A CA 1
ATOM 863 C C . ASN A 1 107 ? -25.363 -4.719 -1.728 1.00 35.24 106 ASN A C 1
ATOM 864 O O . ASN A 1 107 ? -25.208 -4.215 -0.609 1.00 49.71 106 ASN A O 1
ATOM 869 N N . PRO A 1 108 ? -26.559 -4.943 -2.260 1.00 48.17 107 PRO A N 1
ATOM 870 C CA . PRO A 1 108 ? -27.791 -4.543 -1.561 1.00 38.95 107 PRO A CA 1
ATOM 871 C C . PRO A 1 108 ? -27.943 -5.092 -0.135 1.00 42.37 107 PRO A C 1
ATOM 872 O O . PRO A 1 108 ? -28.684 -4.544 0.627 1.00 60.50 107 PRO A O 1
ATOM 876 N N . GLU A 1 109 ? -27.233 -6.130 0.240 1.00 60.39 108 GLU A N 1
ATOM 877 C CA . GLU A 1 109 ? -27.366 -6.728 1.570 1.00 64.01 108 GLU A CA 1
ATOM 878 C C . GLU A 1 109 ? -26.347 -6.207 2.585 1.00 68.82 108 GLU A C 1
ATOM 879 O O . GLU A 1 109 ? -26.341 -6.634 3.742 1.00 70.46 108 GLU A O 1
ATOM 885 N N . GLY A 1 110 ? -25.482 -5.296 2.158 1.00 55.00 109 GLY A N 1
ATOM 886 C CA . GLY A 1 110 ? -24.490 -4.748 3.061 1.00 49.02 109 GLY A CA 1
ATOM 887 C C . GLY A 1 110 ? -23.075 -4.835 2.529 1.00 57.74 109 GLY A C 1
ATOM 888 O O . GLY A 1 110 ? -22.606 -5.902 2.120 1.00 54.81 109 GLY A O 1
ATOM 889 N N . GLY A 1 111 ? -22.389 -3.698 2.548 1.00 61.32 110 GLY A N 1
ATOM 890 C CA . GLY A 1 111 ? -21.025 -3.622 2.069 1.00 63.83 110 GLY A CA 1
ATOM 891 C C . GLY A 1 111 ? -20.970 -3.503 0.559 1.00 56.52 110 GLY A C 1
ATOM 892 O O . GLY A 1 111 ? -21.923 -3.065 -0.083 1.00 66.83 110 GLY A O 1
ATOM 893 N N . ASN A 1 112 ? -19.841 -3.895 -0.010 1.00 49.14 111 ASN A N 1
ATOM 894 C CA A ASN A 1 112 ? -19.658 -3.818 -1.450 0.48 42.13 111 ASN A CA 1
ATOM 895 C CA B ASN A 1 112 ? -19.629 -3.792 -1.447 0.52 42.64 111 ASN A CA 1
ATOM 896 C C . ASN A 1 112 ? -18.884 -5.008 -1.988 1.00 30.41 111 ASN A C 1
ATOM 897 O O . ASN A 1 112 ? -18.176 -5.691 -1.252 1.00 41.82 111 ASN A O 1
ATOM 906 N N . TYR A 1 113 ? -19.042 -5.279 -3.275 1.00 21.33 112 TYR A N 1
ATOM 907 C CA . TYR A 1 113 ? -18.216 -6.289 -3.903 1.00 18.06 112 TYR A CA 1
ATOM 908 C C . TYR A 1 113 ? -16.918 -5.656 -4.361 1.00 22.05 112 TYR A C 1
ATOM 909 O O . TYR A 1 113 ? -16.913 -4.584 -4.980 1.00 24.83 112 TYR A O 1
ATOM 918 N N . VAL A 1 114 ? -15.812 -6.330 -4.091 1.00 20.23 113 VAL A N 1
ATOM 919 C CA . VAL A 1 114 ? -14.521 -5.800 -4.491 1.00 19.46 113 VAL A CA 1
ATOM 920 C C . VAL A 1 114 ? -14.065 -6.484 -5.752 1.00 23.53 113 VAL A C 1
ATOM 921 O O . VAL A 1 114 ? -14.075 -7.709 -5.833 1.00 20.80 113 VAL A O 1
ATOM 925 N N . PHE A 1 115 ? -13.695 -5.698 -6.757 1.00 17.47 114 PHE A N 1
ATOM 926 C CA . PHE A 1 115 ? -13.201 -6.272 -7.978 1.00 18.81 114 PHE A CA 1
ATOM 927 C C . PHE A 1 115 ? -11.694 -6.054 -8.061 1.00 31.88 114 PHE A C 1
ATOM 928 O O . PHE A 1 115 ? -11.112 -5.371 -7.224 1.00 43.18 114 PHE A O 1
ATOM 936 N N . GLN A 1 116 ? -11.054 -6.686 -9.030 1.00 18.46 115 GLN A N 1
ATOM 937 C CA . GLN A 1 116 ? -9.625 -6.499 -9.206 1.00 13.37 115 GLN A CA 1
ATOM 938 C C . GLN A 1 116 ? -9.427 -5.644 -10.451 1.00 15.00 115 GLN A C 1
ATOM 939 O O . GLN A 1 116 ? -10.149 -5.789 -11.415 1.00 15.40 115 GLN A O 1
ATOM 945 N N . ASN A 1 117 ? -8.472 -4.756 -10.425 1.00 19.50 116 ASN A N 1
ATOM 946 C CA . ASN A 1 117 ? -8.263 -3.861 -11.514 1.00 21.09 116 ASN A CA 1
ATOM 947 C C . ASN A 1 117 ? -7.988 -4.562 -12.817 1.00 18.41 116 ASN A C 1
ATOM 948 O O . ASN A 1 117 ? -8.451 -4.155 -13.806 1.00 20.64 116 ASN A O 1
ATOM 953 N N . ASP A 1 118 ? -7.254 -5.638 -12.788 1.00 19.57 117 ASP A N 1
ATOM 954 C CA . ASP A 1 118 ? -6.926 -6.296 -14.048 1.00 25.11 117 ASP A CA 1
ATOM 955 C C . ASP A 1 118 ? -8.105 -7.062 -14.689 1.00 17.45 117 ASP A C 1
ATOM 956 O O . ASP A 1 118 ? -7.990 -7.528 -15.822 1.00 20.80 117 ASP A O 1
ATOM 961 N N . TRP A 1 119 ? -9.243 -7.145 -13.995 1.00 14.09 118 TRP A N 1
ATOM 962 C CA . TRP A 1 119 ? -10.456 -7.726 -14.616 1.00 10.67 118 TRP A CA 1
ATOM 963 C C . TRP A 1 119 ? -11.059 -6.735 -15.589 1.00 15.93 118 TRP A C 1
ATOM 964 O O . TRP A 1 119 ? -11.994 -7.060 -16.320 1.00 13.98 118 TRP A O 1
ATOM 975 N N . PHE A 1 120 ? -10.540 -5.510 -15.579 1.00 16.66 119 PHE A N 1
ATOM 976 C CA . PHE A 1 120 ? -11.058 -4.480 -16.482 1.00 16.51 119 PHE A CA 1
ATOM 977 C C . PHE A 1 120 ? -10.019 -4.153 -17.515 1.00 24.77 119 PHE A C 1
ATOM 978 O O . PHE A 1 120 ? -8.980 -3.554 -17.221 1.00 22.29 119 PHE A O 1
ATOM 986 N N . SER A 1 121 ? -10.297 -4.605 -18.730 1.00 18.69 120 SER A N 1
ATOM 987 C CA . SER A 1 121 ? -9.288 -4.752 -19.741 1.00 22.12 120 SER A CA 1
ATOM 988 C C . SER A 1 121 ? -9.741 -4.122 -21.058 1.00 21.17 120 SER A C 1
ATOM 989 O O . SER A 1 121 ? -10.630 -3.290 -21.083 1.00 16.54 120 SER A O 1
ATOM 992 N N . GLU A 1 122 ? -9.092 -4.492 -22.143 1.00 22.30 121 GLU A N 1
ATOM 993 C CA . GLU A 1 122 ? -9.559 -4.086 -23.457 1.00 22.94 121 GLU A CA 1
ATOM 994 C C . GLU A 1 122 ? -9.031 -5.065 -24.482 1.00 24.44 121 GLU A C 1
ATOM 995 O O . GLU A 1 122 ? -8.134 -5.870 -24.183 1.00 21.44 121 GLU A O 1
ATOM 1001 N N . THR A 1 123 ? -9.562 -4.990 -25.696 1.00 17.90 122 THR A N 1
ATOM 1002 C CA . THR A 1 123 ? -9.055 -5.846 -26.755 1.00 27.18 122 THR A CA 1
ATOM 1003 C C . THR A 1 123 ? -9.256 -5.214 -28.132 1.00 27.39 122 THR A C 1
ATOM 1004 O O . THR A 1 123 ? -10.140 -4.377 -28.326 1.00 30.48 122 THR A O 1
ATOM 1008 N N . ASN A 1 124 ? -8.386 -5.578 -29.063 1.00 23.87 123 ASN A N 1
ATOM 1009 C CA . ASN A 1 124 ? -8.525 -5.129 -30.449 1.00 29.20 123 ASN A CA 1
ATOM 1010 C C . ASN A 1 124 ? -9.516 -6.016 -31.188 1.00 42.77 123 ASN A C 1
ATOM 1011 O O . ASN A 1 124 ? -9.227 -7.178 -31.473 1.00 49.11 123 ASN A O 1
ATOM 1016 N N . TYR A 1 125 ? -10.693 -5.472 -31.483 1.00 29.56 124 TYR A N 1
ATOM 1017 C CA . TYR A 1 125 ? -11.719 -6.227 -32.189 1.00 26.65 124 TYR A CA 1
ATOM 1018 C C . TYR A 1 125 ? -11.984 -5.569 -33.530 1.00 30.40 124 TYR A C 1
ATOM 1019 O O . TYR A 1 125 ? -12.547 -4.482 -33.587 1.00 35.72 124 TYR A O 1
ATOM 1028 N N . LYS A 1 126 ? -11.556 -6.219 -34.606 1.00 32.58 125 LYS A N 1
ATOM 1029 C CA . LYS A 1 126 ? -11.746 -5.697 -35.959 1.00 34.95 125 LYS A CA 1
ATOM 1030 C C . LYS A 1 126 ? -11.247 -4.265 -36.115 1.00 36.02 125 LYS A C 1
ATOM 1031 O O . LYS A 1 126 ? -11.941 -3.403 -36.663 1.00 37.07 125 LYS A O 1
ATOM 1037 N N . ASP A 1 127 ? -10.034 -4.033 -35.623 1.00 36.24 126 ASP A N 1
ATOM 1038 C CA . ASP A 1 127 ? -9.323 -2.757 -35.549 1.00 59.05 126 ASP A CA 1
ATOM 1039 C C . ASP A 1 127 ? -10.158 -1.644 -34.917 1.00 42.80 126 ASP A C 1
ATOM 1040 O O . ASP A 1 127 ? -9.986 -0.467 -35.233 1.00 51.83 126 ASP A O 1
ATOM 1045 N N . ARG A 1 128 ? -10.884 -2.063 -33.887 1.00 37.98 127 ARG A N 1
ATOM 1046 C CA . ARG A 1 128 ? -11.469 -1.134 -32.932 1.00 30.75 127 ARG A CA 1
ATOM 1047 C C . ARG A 1 128 ? -11.047 -1.548 -31.534 1.00 33.03 127 ARG A C 1
ATOM 1048 O O . ARG A 1 128 ? -11.122 -2.728 -31.198 1.00 35.24 127 ARG A O 1
ATOM 1056 N N . LYS A 1 129 ? -10.614 -0.605 -30.702 1.00 26.36 128 LYS A N 1
ATOM 1057 C CA . LYS A 1 129 ? -10.249 -0.978 -29.330 1.00 24.03 128 LYS A CA 1
ATOM 1058 C C . LYS A 1 129 ? -11.480 -0.928 -28.443 1.00 29.92 128 LYS A C 1
ATOM 1059 O O . LYS A 1 129 ? -12.068 0.135 -28.219 1.00 30.78 128 LYS A O 1
ATOM 1065 N N . ILE A 1 130 ? -11.888 -2.089 -27.957 1.00 21.50 129 ILE A N 1
ATOM 1066 C CA . ILE A 1 130 ? -13.079 -2.167 -27.142 1.00 18.25 129 ILE A CA 1
ATOM 1067 C C . ILE A 1 130 ? -12.711 -2.521 -25.702 1.00 22.27 129 ILE A C 1
ATOM 1068 O O . ILE A 1 130 ? -12.118 -3.561 -25.447 1.00 18.41 129 ILE A O 1
ATOM 1073 N N . PRO A 1 131 ? -13.064 -1.657 -24.745 1.00 18.64 130 PRO A N 1
ATOM 1074 C CA . PRO A 1 131 ? -12.798 -2.035 -23.355 1.00 14.84 130 PRO A CA 1
ATOM 1075 C C . PRO A 1 131 ? -13.774 -3.119 -22.953 1.00 15.04 130 PRO A C 1
ATOM 1076 O O . PRO A 1 131 ? -14.936 -3.065 -23.331 1.00 15.05 130 PRO A O 1
ATOM 1080 N N . CYS A 1 132 ? -13.287 -4.138 -22.248 1.00 13.54 131 CYS A N 1
ATOM 1081 C CA . CYS A 1 132 ? -14.135 -5.265 -21.898 1.00 11.42 131 CYS A CA 1
ATOM 1082 C C . CYS A 1 132 ? -13.582 -5.946 -20.655 1.00 14.47 131 CYS A C 1
ATOM 1083 O O . CYS A 1 132 ? -12.422 -5.748 -20.313 1.00 14.97 131 CYS A O 1
ATOM 1086 N N . ILE A 1 133 ? -14.386 -6.765 -19.982 1.00 16.41 132 ILE A N 1
ATOM 1087 C CA . ILE A 1 133 ? -13.809 -7.497 -18.846 1.00 18.07 132 ILE A CA 1
ATOM 1088 C C . ILE A 1 133 ? -12.876 -8.604 -19.356 1.00 15.58 132 ILE A C 1
ATOM 1089 O O . ILE A 1 133 ? -12.995 -9.063 -20.500 1.00 14.17 132 ILE A O 1
ATOM 1094 N N . SER A 1 134 ? -11.928 -9.015 -18.526 1.00 12.65 133 SER A N 1
ATOM 1095 C CA . SER A 1 134 ? -10.940 -9.999 -18.949 1.00 15.19 133 SER A CA 1
ATOM 1096 C C . SER A 1 134 ? -11.510 -11.415 -19.087 1.00 14.24 133 SER A C 1
ATOM 1097 O O . SER A 1 134 ? -12.602 -11.706 -18.611 1.00 14.62 133 SER A O 1
ATOM 1100 N N . LYS A 1 135 ? -10.741 -12.255 -19.763 1.00 14.25 134 LYS A N 1
ATOM 1101 C CA A LYS A 1 135 ? -11.051 -13.669 -19.910 0.50 16.93 134 LYS A CA 1
ATOM 1102 C CA B LYS A 1 135 ? -11.049 -13.672 -19.914 0.50 16.84 134 LYS A CA 1
ATOM 1103 C C . LYS A 1 135 ? -11.199 -14.319 -18.541 1.00 15.12 134 LYS A C 1
ATOM 1104 O O . LYS A 1 135 ? -12.135 -15.074 -18.300 1.00 15.92 134 LYS A O 1
ATOM 1115 N N . GLU A 1 136 ? -10.268 -14.019 -17.634 1.00 16.75 135 GLU A N 1
ATOM 1116 C CA A GLU A 1 136 ? -10.329 -14.620 -16.311 0.62 13.01 135 GLU A CA 1
ATOM 1117 C CA B GLU A 1 136 ? -10.295 -14.548 -16.258 0.38 15.71 135 GLU A CA 1
ATOM 1118 C C . GLU A 1 136 ? -11.556 -14.129 -15.532 1.00 12.70 135 GLU A C 1
ATOM 1119 O O . GLU A 1 136 ? -12.203 -14.916 -14.857 1.00 19.35 135 GLU A O 1
ATOM 1130 N N . ALA A 1 137 ? -11.883 -12.839 -15.643 1.00 16.03 136 ALA A N 1
ATOM 1131 C CA . ALA A 1 137 ? -13.091 -12.319 -15.035 1.00 12.43 136 ALA A CA 1
ATOM 1132 C C . ALA A 1 137 ? -14.370 -13.004 -15.572 1.00 11.35 136 ALA A C 1
ATOM 1133 O O . ALA A 1 137 ? -15.316 -13.269 -14.814 1.00 13.13 136 ALA A O 1
ATOM 1135 N N . GLN A 1 138 ? -14.421 -13.242 -16.872 1.00 13.61 137 GLN A N 1
ATOM 1136 C CA . GLN A 1 138 ? -15.567 -13.972 -17.434 1.00 19.58 137 GLN A CA 1
ATOM 1137 C C . GLN A 1 138 ? -15.694 -15.360 -16.803 1.00 16.42 137 GLN A C 1
ATOM 1138 O O . GLN A 1 138 ? -16.786 -15.772 -16.428 1.00 16.08 137 GLN A O 1
ATOM 1144 N N . LEU A 1 139 ? -14.578 -16.071 -16.677 1.00 16.64 138 LEU A N 1
ATOM 1145 C CA . LEU A 1 139 ? -14.608 -17.391 -16.018 1.00 17.43 138 LEU A CA 1
ATOM 1146 C C . LEU A 1 139 ? -15.038 -17.309 -14.544 1.00 18.70 138 LEU A C 1
ATOM 1147 O O . LEU A 1 139 ? -15.822 -18.121 -14.036 1.00 18.18 138 LEU A O 1
ATOM 1152 N N . LEU A 1 140 ? -14.490 -16.324 -13.868 1.00 14.01 139 LEU A N 1
ATOM 1153 C CA . LEU A 1 140 ? -14.761 -16.104 -12.464 1.00 15.41 139 LEU A CA 1
ATOM 1154 C C . LEU A 1 140 ? -16.220 -15.799 -12.170 1.00 18.00 139 LEU A C 1
ATOM 1155 O O . LEU A 1 140 ? -16.756 -16.278 -11.178 1.00 17.08 139 LEU A O 1
ATOM 1160 N N . PHE A 1 141 ? -16.875 -14.989 -13.021 1.00 15.55 140 PHE A N 1
ATOM 1161 C CA . PHE A 1 141 ? -18.259 -14.651 -12.753 1.00 15.06 140 PHE A CA 1
ATOM 1162 C C . PHE A 1 141 ? -19.272 -15.641 -13.352 1.00 17.35 140 PHE A C 1
ATOM 1163 O O . PHE A 1 141 ? -20.485 -15.525 -13.135 1.00 21.35 140 PHE A O 1
ATOM 1171 N N . HIS A 1 142 ? -18.769 -16.612 -14.095 1.00 17.35 141 HIS A N 1
ATOM 1172 C CA . HIS A 1 142 ? -19.547 -17.796 -14.414 1.00 20.20 141 HIS A CA 1
ATOM 1173 C C . HIS A 1 142 ? -19.577 -18.686 -13.183 1.00 20.24 141 HIS A C 1
ATOM 1174 O O . HIS A 1 142 ? -18.727 -18.558 -12.321 1.00 18.17 141 HIS A O 1
AT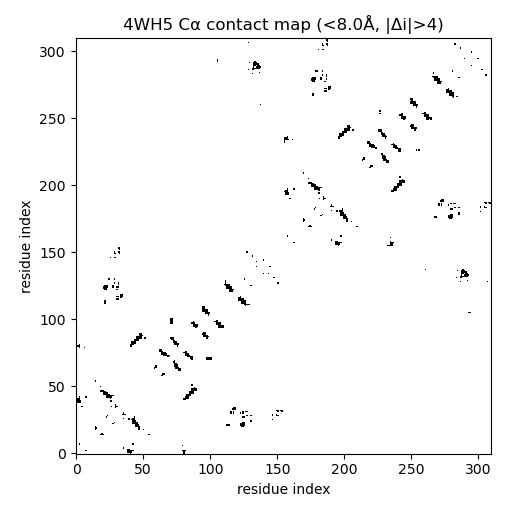OM 1181 N N . SER A 1 143 ? -20.582 -19.539 -13.076 1.00 24.88 142 SER A N 1
ATOM 1182 C CA . SER A 1 143 ? -20.683 -20.450 -11.938 1.00 24.30 142 SER A CA 1
ATOM 1183 C C . SER A 1 143 ? -20.574 -21.867 -12.429 1.00 22.95 142 SER A C 1
ATOM 1184 O O . SER A 1 143 ? -21.455 -22.349 -13.137 1.00 27.10 142 SER A O 1
ATOM 1187 N N . GLY A 1 144 ? -19.502 -22.542 -12.031 1.00 23.98 143 GLY A N 1
ATOM 1188 C CA . GLY A 1 144 ? -19.220 -23.896 -12.488 1.00 22.84 143 GLY A CA 1
ATOM 1189 C C . GLY A 1 144 ? -20.342 -24.898 -12.303 1.00 28.32 143 GLY A C 1
ATOM 1190 O O . GLY A 1 144 ? -20.583 -25.741 -13.166 1.00 30.56 143 GLY A O 1
ATOM 1191 N N . TYR A 1 145 ? -21.023 -24.830 -11.168 1.00 26.49 144 TYR A N 1
ATOM 1192 C CA . TYR A 1 145 ? -22.112 -25.756 -10.908 1.00 28.42 144 TYR A CA 1
ATOM 1193 C C . TYR A 1 145 ? -23.442 -25.364 -11.585 1.00 28.48 144 TYR A C 1
ATOM 1194 O O . TYR A 1 145 ? -24.418 -26.139 -11.539 1.00 30.90 144 TYR A O 1
ATOM 1203 N N . ASP A 1 146 ? -23.471 -24.209 -12.248 1.00 27.07 145 ASP A N 1
ATOM 1204 C CA A ASP A 1 146 ? -24.702 -23.690 -12.853 0.45 28.87 145 ASP A CA 1
ATOM 1205 C CA B ASP A 1 146 ? -24.712 -23.709 -12.851 0.55 28.08 145 ASP A CA 1
ATOM 1206 C C . ASP A 1 146 ? -24.466 -23.176 -14.271 1.00 35.70 145 ASP A C 1
ATOM 1207 O O . ASP A 1 146 ? -24.815 -22.043 -14.584 1.00 52.58 145 ASP A O 1
ATOM 1216 N N . LEU A 1 147 ? -23.860 -23.992 -15.129 1.00 32.90 146 LEU A N 1
ATOM 1217 C CA . LEU A 1 147 ? -23.546 -23.561 -16.493 1.00 31.28 146 LEU A CA 1
ATOM 1218 C C . LEU A 1 147 ? -24.597 -24.090 -17.469 1.00 25.70 146 LEU A C 1
ATOM 1219 O O . LEU A 1 147 ? -24.952 -25.263 -17.413 1.00 31.00 146 LEU A O 1
ATOM 1224 N N . THR A 1 148 ? -25.089 -23.216 -18.350 1.00 29.84 147 THR A N 1
ATOM 1225 C CA . THR A 1 148 ? -26.028 -23.611 -19.393 1.00 31.12 147 THR A CA 1
ATOM 1226 C C . THR A 1 148 ? -25.199 -24.131 -20.564 1.00 36.90 147 THR A C 1
ATOM 1227 O O . THR A 1 148 ? -23.982 -24.064 -20.516 1.00 30.24 147 THR A O 1
ATOM 1231 N N . GLU A 1 149 ? -25.838 -24.664 -21.607 1.00 30.74 148 GLU A N 1
ATOM 1232 C CA . GLU A 1 149 ? -25.021 -25.138 -22.725 1.00 41.95 148 GLU A CA 1
ATOM 1233 C C . GLU A 1 149 ? -24.372 -23.950 -23.424 1.00 42.23 148 GLU A C 1
ATOM 1234 O O . GLU A 1 149 ? -23.214 -24.014 -23.854 1.00 28.65 148 GLU A O 1
ATOM 1240 N N . THR A 1 150 ? -25.055 -22.811 -23.452 1.00 26.93 149 THR A N 1
ATOM 1241 C CA . THR A 1 150 ? -24.500 -21.623 -24.063 1.00 28.03 149 THR A CA 1
ATOM 1242 C C . THR A 1 150 ? -23.313 -21.110 -23.240 1.00 26.77 149 THR A C 1
ATOM 1243 O O . THR A 1 150 ? -22.315 -20.663 -23.811 1.00 27.22 149 THR A O 1
ATOM 1247 N N . ASP A 1 151 ? -23.411 -21.174 -21.913 1.00 28.02 150 ASP A N 1
ATOM 1248 C CA . ASP A 1 151 ? -22.267 -20.795 -21.069 1.00 27.52 150 ASP A CA 1
ATOM 1249 C C . ASP A 1 151 ? -21.041 -21.641 -21.432 1.00 20.96 150 ASP A C 1
ATOM 1250 O O . ASP A 1 151 ? -19.921 -21.127 -21.556 1.00 22.26 150 ASP A O 1
ATOM 1255 N N . HIS A 1 152 ? -21.252 -22.949 -21.584 1.00 27.70 151 HIS A N 1
ATOM 1256 C CA . HIS A 1 152 ? -20.168 -23.863 -21.923 1.00 23.68 151 HIS A CA 1
ATOM 1257 C C . HIS A 1 152 ? -19.545 -23.476 -23.278 1.00 38.99 151 HIS A C 1
ATOM 1258 O O . HIS A 1 152 ? -18.320 -23.469 -23.451 1.00 25.86 151 HIS A O 1
ATOM 1265 N N . PHE A 1 153 ? -20.400 -23.181 -24.246 1.00 27.04 152 PHE A N 1
ATOM 1266 C CA . PHE A 1 153 ? -19.957 -22.734 -25.563 1.00 26.03 152 PHE A CA 1
ATOM 1267 C C . PHE A 1 153 ? -19.117 -21.459 -25.433 1.00 24.14 152 PHE A C 1
ATOM 1268 O O . PHE A 1 153 ? -18.044 -21.359 -26.010 1.00 24.04 152 PHE A O 1
ATOM 1276 N N . ASP A 1 154 ? -19.632 -20.488 -24.684 1.00 21.38 153 ASP A N 1
ATOM 1277 C CA . ASP A 1 154 ? -18.916 -19.242 -24.419 1.00 23.97 153 ASP A CA 1
ATOM 1278 C C . ASP A 1 154 ? -17.564 -19.498 -23.783 1.00 24.13 153 ASP A C 1
ATOM 1279 O O . ASP A 1 154 ? -16.542 -18.950 -24.204 1.00 18.93 153 ASP A O 1
ATOM 1284 N N . ILE A 1 155 ? -17.558 -20.336 -22.758 1.00 25.19 154 ILE A N 1
ATOM 1285 C CA . ILE A 1 155 ? -16.319 -20.665 -22.059 1.00 21.61 154 ILE A CA 1
ATOM 1286 C C . ILE A 1 155 ? -15.281 -21.366 -22.940 1.00 27.08 154 ILE A C 1
ATOM 1287 O O . ILE A 1 155 ? -14.096 -21.072 -22.874 1.00 21.09 154 ILE A O 1
ATOM 1292 N N . LYS A 1 156 ? -15.719 -22.303 -23.766 1.00 22.27 155 LYS A N 1
ATOM 1293 C CA . LYS A 1 156 ? -14.780 -22.961 -24.656 1.00 24.05 155 LYS A CA 1
ATOM 1294 C C . LYS A 1 156 ? -14.226 -21.992 -25.700 1.00 29.16 155 LYS A C 1
ATOM 1295 O O . LYS A 1 156 ? -13.092 -22.164 -26.180 1.00 27.73 155 LYS A O 1
ATOM 1301 N N . ASN A 1 157 ? -15.012 -20.974 -26.048 1.00 23.12 156 ASN A N 1
ATOM 1302 C CA . ASN A 1 157 ? -14.531 -19.988 -27.003 1.00 28.95 156 ASN A CA 1
ATOM 1303 C C . ASN A 1 157 ? -13.337 -19.225 -26.425 1.00 25.23 156 ASN A C 1
ATOM 1304 O O . ASN A 1 157 ? -12.454 -18.794 -27.161 1.00 25.02 156 ASN A O 1
ATOM 1309 N N . LEU A 1 158 ? -13.325 -19.069 -25.106 1.00 23.13 157 LEU A N 1
ATOM 1310 C CA . LEU A 1 158 ? -12.224 -18.394 -24.405 1.00 19.69 157 LEU A CA 1
ATOM 1311 C C . LEU A 1 158 ? -10.976 -19.274 -24.317 1.00 31.47 157 LEU A C 1
ATOM 1312 O O . LEU A 1 158 ? -9.858 -18.749 -24.210 1.00 21.89 157 LEU A O 1
ATOM 1317 N N . LYS A 1 159 ? -11.169 -20.595 -24.344 1.00 34.90 158 LYS A N 1
ATOM 1318 C CA . LYS A 1 159 ? -10.043 -21.532 -24.347 1.00 34.17 158 LYS A CA 1
ATOM 1319 C C . LYS A 1 159 ? -9.158 -21.269 -25.529 1.00 42.36 158 LYS A C 1
ATOM 1320 O O . LYS A 1 159 ? -7.930 -21.143 -25.406 1.00 31.66 158 LYS A O 1
ATOM 1326 N N . SER A 1 160 ? -9.823 -21.204 -26.679 1.00 29.49 159 SER A N 1
ATOM 1327 C CA . SER A 1 160 ? -9.364 -21.164 -28.057 1.00 53.36 159 SER A CA 1
ATOM 1328 C C . SER A 1 160 ? -8.565 -19.911 -28.308 1.00 47.60 159 SER A C 1
ATOM 1329 O O . SER A 1 160 ? -8.156 -19.640 -29.436 1.00 61.74 159 SER A O 1
ATOM 1332 N N . ILE A 1 161 ? -8.649 -18.991 -27.352 1.00 53.79 160 ILE A N 1
ATOM 1333 C CA . ILE A 1 161 ? -7.927 -17.744 -27.455 1.00 49.53 160 ILE A CA 1
ATOM 1334 C C . ILE A 1 161 ? -6.460 -18.095 -27.335 1.00 58.17 160 ILE A C 1
ATOM 1335 O O . ILE A 1 161 ? -6.022 -18.637 -26.318 1.00 69.38 160 ILE A O 1
ATOM 1340 N N . THR A 1 162 ? -5.714 -17.809 -28.395 1.00 62.02 161 THR A N 1
ATOM 1341 C CA . THR A 1 162 ? -4.347 -18.313 -28.392 1.00 77.34 161 THR A CA 1
ATOM 1342 C C . THR A 1 162 ? -3.440 -17.524 -27.449 1.00 76.13 161 THR A C 1
ATOM 1343 O O . THR A 1 162 ? -3.582 -16.308 -27.303 1.00 63.15 161 THR A O 1
ATOM 1348 N N . ASN B 1 5 ? -0.521 -26.034 12.711 1.00 46.02 4 ASN B N 1
ATOM 1349 C CA . ASN B 1 5 ? -1.838 -26.585 12.380 1.00 35.87 4 ASN B CA 1
ATOM 1350 C C . ASN B 1 5 ? -2.091 -26.600 10.871 1.00 34.54 4 ASN B C 1
ATOM 1351 O O . ASN B 1 5 ? -2.902 -27.380 10.361 1.00 26.20 4 ASN B O 1
ATOM 1356 N N . ASN B 1 6 ? -1.373 -25.744 10.159 1.00 29.79 5 ASN B N 1
ATOM 1357 C CA . ASN B 1 6 ? -1.551 -25.630 8.720 1.00 28.00 5 ASN B CA 1
ATOM 1358 C C . ASN B 1 6 ? -0.894 -26.773 7.952 1.00 33.37 5 ASN B C 1
ATOM 1359 O O . ASN B 1 6 ? 0.057 -27.410 8.439 1.00 30.63 5 ASN B O 1
ATOM 1364 N N . VAL B 1 7 ? -1.413 -27.031 6.761 1.00 17.51 6 VAL B N 1
ATOM 1365 C CA . VAL B 1 7 ? -1.050 -28.217 6.021 1.00 14.93 6 VAL B CA 1
ATOM 1366 C C . VAL B 1 7 ? 0.171 -27.906 5.214 1.00 20.78 6 VAL B C 1
ATOM 1367 O O . VAL B 1 7 ? 0.128 -27.097 4.287 1.00 15.80 6 VAL B O 1
ATOM 1371 N N . THR B 1 8 ? 1.277 -28.520 5.595 1.00 14.59 7 THR B N 1
ATOM 1372 C CA . THR B 1 8 ? 2.534 -28.267 4.921 1.00 16.36 7 THR B CA 1
ATOM 1373 C C . THR B 1 8 ? 2.646 -29.028 3.604 1.00 16.41 7 THR B C 1
ATOM 1374 O O . THR B 1 8 ? 1.887 -29.955 3.331 1.00 16.40 7 THR B O 1
ATOM 1378 N N . GLU B 1 9 ? 3.604 -28.622 2.785 1.00 12.55 8 GLU B N 1
ATOM 1379 C CA . GLU B 1 9 ? 3.801 -29.277 1.498 1.00 17.64 8 GLU B CA 1
ATOM 1380 C C . GLU B 1 9 ? 4.076 -30.759 1.704 1.00 19.23 8 GLU B C 1
ATOM 1381 O O . GLU B 1 9 ? 3.517 -31.586 1.013 1.00 14.50 8 GLU B O 1
ATOM 1387 N N . LYS B 1 10 ? 4.921 -31.082 2.683 1.00 17.42 9 LYS B N 1
ATOM 1388 C CA . LYS B 1 10 ? 5.216 -32.482 3.010 1.00 21.81 9 LYS B CA 1
ATOM 1389 C C . LYS B 1 10 ? 3.962 -33.283 3.416 1.00 24.90 9 LYS B C 1
ATOM 1390 O O . LYS B 1 10 ? 3.819 -34.456 3.032 1.00 15.14 9 LYS B O 1
ATOM 1396 N N . GLU B 1 11 ? 3.064 -32.665 4.193 1.00 20.27 10 GLU B N 1
ATOM 1397 C CA . GLU B 1 11 ? 1.810 -33.322 4.585 1.00 17.85 10 GLU B CA 1
ATOM 1398 C C . GLU B 1 11 ? 0.879 -33.493 3.373 1.00 23.64 10 GLU B C 1
ATOM 1399 O O . GLU B 1 11 ? 0.235 -34.527 3.233 1.00 15.84 10 GLU B O 1
ATOM 1405 N N . LEU B 1 12 ? 0.794 -32.486 2.505 1.00 15.01 11 LEU B N 1
ATOM 1406 C CA . LEU B 1 12 ? 0.063 -32.646 1.244 1.00 12.74 11 LEU B CA 1
ATOM 1407 C C . LEU B 1 12 ? 0.612 -33.831 0.433 1.00 19.87 11 LEU B C 1
ATOM 1408 O O . LEU B 1 12 ? -0.161 -34.690 -0.064 1.00 18.31 11 LEU B O 1
ATOM 1413 N N . PHE B 1 13 ? 1.945 -33.892 0.285 1.00 14.66 12 PHE B N 1
ATOM 1414 C CA . PHE B 1 13 ? 2.538 -34.978 -0.521 1.00 12.22 12 PHE B CA 1
ATOM 1415 C C . PHE B 1 13 ? 2.166 -36.308 0.086 1.00 14.92 12 PHE B C 1
ATOM 1416 O O . PHE B 1 13 ? 1.962 -37.282 -0.628 1.00 21.46 12 PHE B O 1
ATOM 1424 N N . TYR B 1 14 ? 2.134 -36.370 1.419 1.00 18.27 13 TYR B N 1
ATOM 1425 C CA . TYR B 1 14 ? 1.779 -37.641 2.070 1.00 14.58 13 TYR B CA 1
ATOM 1426 C C . TYR B 1 14 ? 0.338 -38.078 1.719 1.00 16.61 13 TYR B C 1
ATOM 1427 O O . TYR B 1 14 ? 0.072 -39.269 1.414 1.00 16.05 13 TYR B O 1
ATOM 1436 N N . ILE B 1 15 ? -0.587 -37.129 1.751 1.00 17.93 14 ILE B N 1
ATOM 1437 C CA . ILE B 1 15 ? -1.964 -37.406 1.360 1.00 18.31 14 ILE B CA 1
ATOM 1438 C C . ILE B 1 15 ? -2.038 -37.815 -0.117 1.00 15.06 14 ILE B C 1
ATOM 1439 O O . ILE B 1 15 ? -2.775 -38.733 -0.475 1.00 19.33 14 ILE B O 1
ATOM 1444 N N . LEU B 1 16 ? -1.295 -37.131 -0.973 1.00 12.14 15 LEU B N 1
ATOM 1445 C CA . LEU B 1 16 ? -1.217 -37.530 -2.393 1.00 19.54 15 LEU B CA 1
ATOM 1446 C C . LEU B 1 16 ? -0.690 -38.972 -2.528 1.00 33.90 15 LEU B C 1
ATOM 1447 O O . LEU B 1 16 ? -1.179 -39.766 -3.352 1.00 17.78 15 LEU B O 1
ATOM 1452 N N . ASP B 1 17 ? 0.316 -39.309 -1.721 1.00 23.95 16 ASP B N 1
ATOM 1453 C CA . ASP B 1 17 ? 0.827 -40.682 -1.685 1.00 16.85 16 ASP B CA 1
ATOM 1454 C C . ASP B 1 17 ? -0.218 -41.679 -1.240 1.00 20.38 16 ASP B C 1
ATOM 1455 O O . ASP B 1 17 ? -0.215 -42.817 -1.739 1.00 23.25 16 ASP B O 1
ATOM 1460 N N . LEU B 1 18 ? -1.076 -41.303 -0.283 1.00 16.76 17 LEU B N 1
ATOM 1461 C CA . LEU B 1 18 ? -2.089 -42.240 0.229 1.00 20.21 17 LEU B CA 1
ATOM 1462 C C . LEU B 1 18 ? -2.993 -42.671 -0.912 1.00 21.54 17 LEU B C 1
ATOM 1463 O O . LEU B 1 18 ? -3.163 -43.863 -1.181 1.00 18.99 17 LEU B O 1
ATOM 1468 N N . PHE B 1 19 ? -3.584 -41.686 -1.587 1.00 18.26 18 PHE B N 1
ATOM 1469 C CA . PHE B 1 19 ? -4.459 -42.001 -2.715 1.00 17.62 18 PHE B CA 1
ATOM 1470 C C . PHE B 1 19 ? -3.743 -42.824 -3.822 1.00 14.33 18 PHE B C 1
ATOM 1471 O O . PHE B 1 19 ? -4.282 -43.787 -4.331 1.00 18.92 18 PHE B O 1
ATOM 1479 N N . GLU B 1 20 ? -2.522 -42.453 -4.184 1.00 15.82 19 GLU B N 1
ATOM 1480 C CA . GLU B 1 20 ? -1.800 -43.174 -5.223 1.00 16.20 19 GLU B CA 1
ATOM 1481 C C . GLU B 1 20 ? -1.457 -44.615 -4.820 1.00 23.53 19 GLU B C 1
ATOM 1482 O O . GLU B 1 20 ? -1.623 -45.565 -5.611 1.00 18.05 19 GLU B O 1
ATOM 1488 N N . HIS B 1 21 ? -1.013 -44.790 -3.579 1.00 23.25 20 HIS B N 1
ATOM 1489 C CA . HIS B 1 21 ? -0.804 -46.136 -3.053 1.00 16.49 20 HIS B CA 1
ATOM 1490 C C . HIS B 1 21 ? -2.073 -46.974 -3.083 1.00 22.15 20 HIS B C 1
ATOM 1491 O O . HIS B 1 21 ? -2.025 -48.174 -3.385 1.00 21.25 20 HIS B O 1
ATOM 1506 N N . LYS B 1 23 ? -4.303 -46.751 -5.154 1.00 17.95 22 LYS B N 1
ATOM 1507 C CA . LYS B 1 23 ? -4.687 -46.784 -6.561 1.00 17.47 22 LYS B CA 1
ATOM 1508 C C . LYS B 1 23 ? -6.081 -46.188 -6.778 1.00 24.77 22 LYS B C 1
ATOM 1509 O O . LYS B 1 23 ? -6.917 -46.757 -7.488 1.00 23.56 22 LYS B O 1
ATOM 1515 N N . VAL B 1 24 ? -6.329 -45.050 -6.146 1.00 16.78 23 VAL B N 1
ATOM 1516 C CA . VAL B 1 24 ? -7.618 -44.392 -6.269 1.00 17.05 23 VAL B CA 1
ATOM 1517 C C . VAL B 1 24 ? -7.391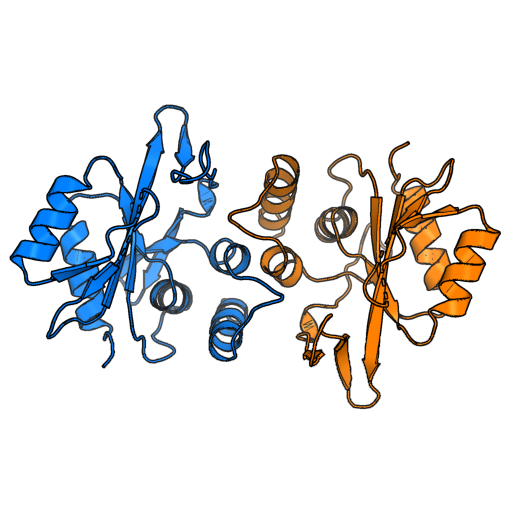 -43.169 -7.134 1.00 22.34 23 VAL B C 1
ATOM 1518 O O . VAL B 1 24 ? -6.602 -42.303 -6.775 1.00 15.46 23 VAL B O 1
ATOM 1522 N N . THR B 1 25 ? -8.047 -43.115 -8.290 1.00 18.12 24 THR B N 1
ATOM 1523 C CA . THR B 1 25 ? -7.913 -41.944 -9.156 1.00 16.39 24 THR B CA 1
ATOM 1524 C C . THR B 1 25 ? -8.453 -40.702 -8.434 1.00 21.36 24 THR B C 1
ATOM 1525 O O . THR B 1 25 ? -9.478 -40.776 -7.752 1.00 17.12 24 THR B O 1
ATOM 1529 N N . TYR B 1 26 ? -7.760 -39.569 -8.560 1.00 18.48 25 TYR B N 1
ATOM 1530 C CA . TYR B 1 26 ? -8.142 -38.398 -7.803 1.00 15.81 25 TYR B CA 1
ATOM 1531 C C . TYR B 1 26 ? -7.493 -37.165 -8.432 1.00 18.60 25 TYR B C 1
ATOM 1532 O O . TYR B 1 26 ? -6.594 -37.272 -9.286 1.00 15.33 25 TYR B O 1
ATOM 1541 N N . TRP B 1 27 ? -7.927 -35.991 -7.977 1.00 17.07 26 TRP B N 1
ATOM 1542 C CA . TRP B 1 27 ? -7.320 -34.717 -8.378 1.00 19.35 26 TRP B CA 1
ATOM 1543 C C . TRP B 1 27 ? -7.316 -33.796 -7.179 1.00 17.34 26 TRP B C 1
ATOM 1544 O O . TRP B 1 27 ? -8.311 -33.716 -6.443 1.00 17.28 26 TRP B O 1
ATOM 1555 N N . LEU B 1 28 ? -6.214 -33.077 -6.998 1.00 11.28 27 LEU B N 1
ATOM 1556 C CA . LEU B 1 28 ? -6.127 -32.069 -5.949 1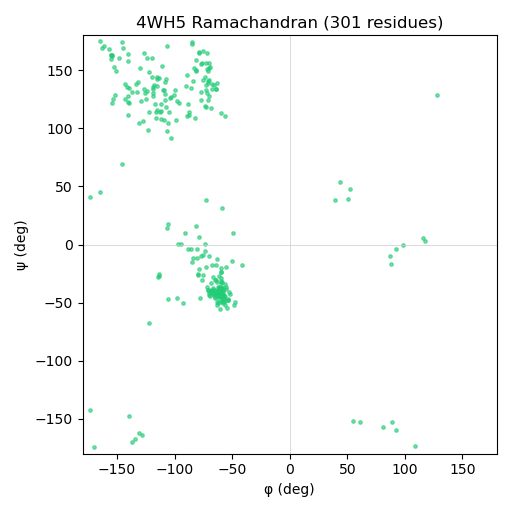.00 11.09 27 LEU B CA 1
ATOM 1557 C C . LEU B 1 28 ? -6.938 -30.856 -6.422 1.00 16.42 27 LEU B C 1
ATOM 1558 O O . LEU B 1 28 ? -6.937 -30.500 -7.609 1.00 18.50 27 LEU B O 1
ATOM 1563 N N . ASP B 1 29 ? -7.638 -30.242 -5.490 1.00 13.11 28 ASP B N 1
ATOM 1564 C CA . ASP B 1 29 ? -8.573 -29.162 -5.769 1.00 10.53 28 ASP B CA 1
ATOM 1565 C C . ASP B 1 29 ? -8.245 -28.117 -4.714 1.00 16.99 28 ASP B C 1
ATOM 1566 O O . ASP B 1 29 ? -7.203 -28.213 -4.058 1.00 14.20 28 ASP B O 1
ATOM 1571 N N . GLY B 1 30 ? -9.129 -27.121 -4.565 1.00 16.25 29 GLY B N 1
ATOM 1572 C CA . GLY B 1 30 ? -8.994 -26.056 -3.568 1.00 14.82 29 GLY B CA 1
ATOM 1573 C C . GLY B 1 30 ? -7.702 -25.238 -3.554 1.00 11.36 29 GLY B C 1
ATOM 1574 O O . GLY B 1 30 ? -7.069 -25.094 -4.563 1.00 12.91 29 GLY B O 1
ATOM 1575 N N . GLY B 1 31 ? -7.317 -24.718 -2.381 1.00 16.24 30 GLY B N 1
ATOM 1576 C CA . GLY B 1 31 ? -6.165 -23.826 -2.249 1.00 15.38 30 GLY B CA 1
ATOM 1577 C C . GLY B 1 31 ? -4.803 -24.434 -2.575 1.00 19.81 30 GLY B C 1
ATOM 1578 O O . GLY B 1 31 ? -3.981 -23.818 -3.275 1.00 11.49 30 GLY B O 1
ATOM 1579 N N . TRP B 1 32 ? -4.522 -25.637 -2.068 1.00 10.99 31 TRP B N 1
ATOM 1580 C CA . TRP B 1 32 ? -3.282 -26.284 -2.458 1.00 12.00 31 TRP B CA 1
ATOM 1581 C C . TRP B 1 32 ? -3.260 -26.590 -3.944 1.00 9.42 31 TRP B C 1
ATOM 1582 O O . TRP B 1 32 ? -2.202 -26.598 -4.575 1.00 14.30 31 TRP B O 1
ATOM 1593 N N . GLY B 1 33 ? -4.431 -26.842 -4.525 1.00 12.69 32 GLY B N 1
ATOM 1594 C CA . GLY B 1 33 ? -4.516 -27.002 -5.961 1.00 9.39 32 GLY B CA 1
ATOM 1595 C C . GLY B 1 33 ? -4.069 -25.728 -6.691 1.00 17.52 32 GLY B C 1
ATOM 1596 O O . GLY B 1 33 ? -3.408 -25.771 -7.736 1.00 12.31 32 GLY B O 1
ATOM 1597 N N . VAL B 1 34 ? -4.443 -24.576 -6.155 1.00 14.82 33 VAL B N 1
ATOM 1598 C CA . VAL B 1 34 ? -3.973 -23.335 -6.753 1.00 12.65 33 VAL B CA 1
ATOM 1599 C C . VAL B 1 34 ? -2.446 -23.229 -6.694 1.00 19.31 33 VAL B C 1
ATOM 1600 O O . VAL B 1 34 ? -1.777 -22.953 -7.717 1.00 18.58 33 VAL B O 1
ATOM 1604 N N . ASP B 1 35 ? -1.884 -23.441 -5.509 1.00 13.88 34 ASP B N 1
ATOM 1605 C CA . ASP B 1 35 ? -0.433 -23.287 -5.362 1.00 12.50 34 ASP B CA 1
ATOM 1606 C C . ASP B 1 35 ? 0.288 -24.246 -6.294 1.00 12.26 34 ASP B C 1
ATOM 1607 O O . ASP B 1 35 ? 1.264 -23.880 -6.937 1.00 14.49 34 ASP B O 1
ATOM 1612 N N . VAL B 1 36 ? -0.194 -25.483 -6.376 1.00 15.62 35 VAL B N 1
ATOM 1613 C CA . VAL B 1 36 ? 0.462 -26.472 -7.226 1.00 12.76 35 VAL B CA 1
ATOM 1614 C C . VAL B 1 36 ? 0.473 -26.043 -8.709 1.00 14.73 35 VAL B C 1
ATOM 1615 O O . VAL B 1 36 ? 1.472 -26.223 -9.380 1.00 14.35 35 VAL B O 1
ATOM 1619 N N . LEU B 1 37 ? -0.609 -25.425 -9.197 1.00 14.38 36 LEU B N 1
ATOM 1620 C CA . LEU B 1 37 ? -0.620 -24.878 -10.555 1.00 15.29 36 LEU B CA 1
ATOM 1621 C C . LEU B 1 37 ? 0.460 -23.803 -10.778 1.00 13.28 36 LEU B C 1
ATOM 1622 O O . LEU B 1 37 ? 0.916 -23.598 -11.916 1.00 17.69 36 LEU B O 1
ATOM 1627 N N . THR B 1 38 ? 0.824 -23.089 -9.715 1.00 17.98 37 THR B N 1
ATOM 1628 C CA . THR B 1 38 ? 1.824 -22.015 -9.819 1.00 16.67 37 THR B CA 1
ATOM 1629 C C . THR B 1 38 ? 3.254 -22.527 -9.704 1.00 18.24 37 THR B C 1
ATOM 1630 O O . THR B 1 38 ? 4.207 -21.796 -9.977 1.00 20.48 37 THR B O 1
ATOM 1634 N N . GLY B 1 39 ? 3.418 -23.754 -9.238 1.00 17.32 38 GLY B N 1
ATOM 1635 C CA . GLY B 1 39 ? 4.740 -24.356 -9.184 1.00 20.04 38 GLY B CA 1
ATOM 1636 C C . GLY B 1 39 ? 5.467 -24.152 -7.860 1.00 22.81 38 GLY B C 1
ATOM 1637 O O . GLY B 1 39 ? 6.560 -24.678 -7.649 1.00 21.24 38 GLY B O 1
ATOM 1638 N N . LYS B 1 40 ? 4.856 -23.406 -6.955 1.00 16.34 39 LYS B N 1
ATOM 1639 C CA . LYS B 1 40 ? 5.419 -23.252 -5.613 1.00 19.73 39 LYS B CA 1
ATOM 1640 C C . LYS B 1 40 ? 4.342 -22.933 -4.589 1.00 16.34 39 LYS B C 1
ATOM 1641 O O . LYS B 1 40 ? 3.240 -22.531 -4.942 1.00 16.43 39 LYS B O 1
ATOM 1647 N N . GLN B 1 41 ? 4.667 -23.140 -3.316 1.00 21.00 40 GLN B N 1
ATOM 1648 C CA . GLN B 1 41 ? 3.777 -22.709 -2.243 1.00 14.70 40 GLN B CA 1
ATOM 1649 C C . GLN B 1 41 ? 3.697 -21.189 -2.156 1.00 19.24 40 GLN B C 1
ATOM 1650 O O . GLN B 1 41 ? 4.730 -20.482 -2.236 1.00 17.45 40 GLN B O 1
ATOM 1656 N N . GLN B 1 42 ? 2.475 -20.703 -1.951 1.00 15.90 41 GLN B N 1
ATOM 1657 C CA . GLN B 1 42 ? 2.158 -19.278 -1.978 1.00 15.67 41 GLN B CA 1
ATOM 1658 C C . GLN B 1 42 ? 1.728 -18.748 -0.624 1.00 16.52 41 GLN B C 1
ATOM 1659 O O . GLN B 1 42 ? 1.890 -17.554 -0.328 1.00 15.97 41 GLN B O 1
ATOM 1665 N N . ARG B 1 43 ? 1.197 -19.631 0.223 1.00 15.99 42 ARG B N 1
ATOM 1666 C CA . ARG B 1 43 ? 0.626 -19.194 1.470 1.00 14.07 42 ARG B CA 1
ATOM 1667 C C . ARG B 1 43 ? 0.445 -20.414 2.378 1.00 17.78 42 ARG B C 1
ATOM 1668 O O . ARG B 1 43 ? 0.684 -21.528 1.962 1.00 17.31 42 ARG B O 1
ATOM 1676 N N . GLU B 1 44 ? 0.025 -20.186 3.612 1.00 19.79 43 GLU B N 1
ATOM 1677 C CA . GLU B 1 44 ? -0.358 -21.294 4.472 1.00 16.74 43 GLU B CA 1
ATOM 1678 C C . GLU B 1 44 ? -1.782 -21.750 4.168 1.00 23.83 43 GLU B C 1
ATOM 1679 O O . GLU B 1 44 ? -2.648 -20.958 3.754 1.00 15.15 43 GLU B O 1
ATOM 1685 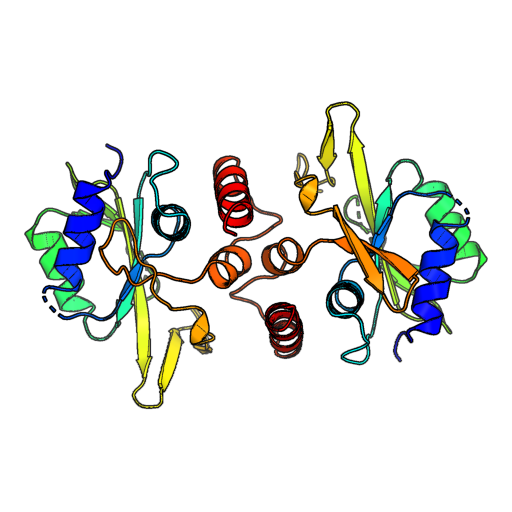N N . HIS B 1 45 ? -2.011 -23.035 4.393 1.00 15.46 44 HIS B N 1
ATOM 1686 C CA . HIS B 1 45 ? -3.281 -23.665 4.048 1.00 15.04 44 HIS B CA 1
ATOM 1687 C C . HIS B 1 45 ? -3.937 -24.347 5.248 1.00 21.92 44 HIS B C 1
ATOM 1688 O O . HIS B 1 45 ? -3.274 -25.098 6.008 1.00 16.16 44 HIS B O 1
ATOM 1695 N N . ARG B 1 46 ? -5.235 -24.082 5.427 1.00 15.51 45 ARG B N 1
ATOM 1696 C CA . ARG B 1 46 ? -6.021 -24.740 6.472 1.00 16.23 45 ARG B CA 1
ATOM 1697 C C . ARG B 1 46 ? -6.271 -26.188 6.107 1.00 16.09 45 ARG B C 1
ATOM 1698 O O . ARG B 1 46 ? -6.310 -27.073 6.980 1.00 16.26 45 ARG B O 1
ATOM 1706 N N . ASP B 1 47 ? -6.477 -26.414 4.815 1.00 18.47 46 ASP B N 1
ATOM 1707 C CA . ASP B 1 47 ? -6.995 -27.700 4.348 1.00 15.53 46 ASP B CA 1
ATOM 1708 C C . ASP B 1 47 ? -6.443 -28.164 3.026 1.00 17.10 46 ASP B C 1
ATOM 1709 O O . ASP B 1 47 ? -5.791 -27.411 2.311 1.00 18.65 46 ASP B O 1
ATOM 1714 N N . ILE B 1 48 ? -6.734 -29.426 2.708 1.00 11.79 47 ILE B N 1
ATOM 1715 C CA . ILE B 1 48 ? -6.547 -29.973 1.359 1.00 8.56 47 ILE B CA 1
ATOM 1716 C C . ILE B 1 48 ? -7.907 -30.388 0.824 1.00 10.58 47 ILE B C 1
ATOM 1717 O O . ILE B 1 48 ? -8.667 -30.958 1.574 1.00 15.34 47 ILE B O 1
ATOM 1722 N N . ASP B 1 49 ? -8.218 -30.106 -0.440 1.00 14.85 48 ASP B N 1
ATOM 1723 C CA . ASP B 1 49 ? -9.430 -30.637 -1.053 1.00 12.08 48 ASP B CA 1
ATOM 1724 C C . ASP B 1 49 ? -9.006 -31.685 -2.047 1.00 8.89 48 ASP B C 1
ATOM 1725 O O . ASP B 1 49 ? -8.152 -31.432 -2.904 1.00 13.39 48 ASP B O 1
ATOM 1730 N N . ILE B 1 50 ? -9.620 -32.859 -1.951 1.00 13.38 49 ILE B N 1
ATOM 1731 C CA . ILE B 1 50 ? -9.352 -33.931 -2.917 1.00 13.49 49 ILE B CA 1
ATOM 1732 C C . ILE B 1 50 ? -10.653 -34.409 -3.535 1.00 15.56 49 ILE B C 1
ATOM 1733 O O . ILE B 1 50 ? -11.593 -34.678 -2.821 1.00 16.47 49 ILE B O 1
ATOM 1738 N N . ASP B 1 51 ? -10.691 -34.488 -4.858 1.00 12.66 50 ASP B N 1
ATOM 1739 C CA . ASP B 1 51 ? -11.843 -35.021 -5.569 1.00 13.94 50 ASP B CA 1
ATOM 1740 C C . ASP B 1 51 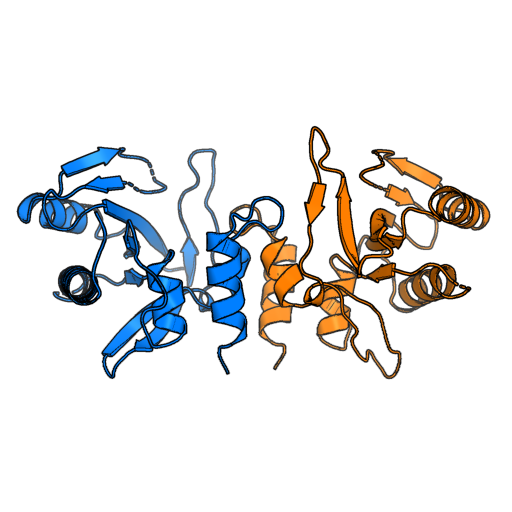? -11.409 -36.422 -5.981 1.00 15.72 50 ASP B C 1
ATOM 1741 O O . ASP B 1 51 ? -10.362 -36.562 -6.598 1.00 17.38 50 ASP B O 1
ATOM 1746 N N . PHE B 1 52 ? -12.195 -37.450 -5.660 1.00 15.18 51 PHE B N 1
ATOM 1747 C CA . PHE B 1 52 ? -11.703 -38.815 -5.831 1.00 15.35 51 PHE B CA 1
ATOM 1748 C C . PHE B 1 52 ? -12.782 -39.755 -6.358 1.00 15.43 51 PHE B C 1
ATOM 1749 O O . PHE B 1 52 ? -13.971 -39.495 -6.184 1.00 16.86 51 PHE B O 1
ATOM 1757 N N . ASP B 1 53 ? -12.339 -40.853 -6.967 1.00 15.95 52 ASP B N 1
ATOM 1758 C CA . ASP B 1 53 ? -13.199 -41.896 -7.512 1.00 18.90 52 ASP B CA 1
ATOM 1759 C C . ASP B 1 53 ? -14.133 -42.455 -6.433 1.00 22.20 52 ASP B C 1
ATOM 1760 O O . ASP B 1 53 ? -13.702 -43.156 -5.518 1.00 23.75 52 ASP B O 1
ATOM 1765 N N . ALA B 1 54 ? -15.421 -42.151 -6.586 1.00 22.03 53 ALA B N 1
ATOM 1766 C CA . ALA B 1 54 ? -16.459 -42.497 -5.617 1.00 20.09 53 ALA B CA 1
ATOM 1767 C C . ALA B 1 54 ? -16.598 -44.008 -5.368 1.00 24.53 53 ALA B C 1
ATOM 1768 O O . ALA B 1 54 ? -17.096 -44.416 -4.332 1.00 25.74 53 ALA B O 1
ATOM 1770 N N . GLN B 1 55 ? -16.174 -44.840 -6.312 1.00 22.63 54 GLN B N 1
ATOM 1771 C CA . GLN B 1 55 ? -16.264 -46.289 -6.087 1.00 19.63 54 GLN B CA 1
ATOM 1772 C C . GLN B 1 55 ? -15.374 -46.752 -4.928 1.00 22.93 54 GLN B C 1
ATOM 1773 O O . GLN B 1 55 ? -15.580 -47.848 -4.389 1.00 21.88 54 GLN B O 1
ATOM 1779 N N . HIS B 1 56 ? -14.398 -45.926 -4.532 1.00 18.97 55 HIS B N 1
ATOM 1780 C CA . HIS B 1 56 ? -13.488 -46.313 -3.443 1.00 18.80 55 HIS B CA 1
ATOM 1781 C C . HIS B 1 56 ? -13.787 -45.579 -2.150 1.00 19.35 55 HIS B C 1
ATOM 1782 O O . HIS B 1 56 ? -12.967 -45.560 -1.215 1.00 20.90 55 HIS B O 1
ATOM 1789 N N . THR B 1 57 ? -14.985 -45.007 -2.075 1.00 17.38 56 THR B N 1
ATOM 1790 C CA . THR B 1 57 ? -15.396 -44.242 -0.900 1.00 17.25 56 THR B CA 1
ATOM 1791 C C . THR B 1 57 ? -15.121 -44.971 0.410 1.00 26.83 56 THR B C 1
ATOM 1792 O O . THR B 1 57 ? -14.455 -44.427 1.280 1.00 19.62 56 THR B O 1
ATOM 1796 N N . GLN B 1 58 ? -15.574 -46.218 0.548 1.00 20.00 57 GLN B N 1
ATOM 1797 C CA . GLN B 1 58 ? -15.422 -46.843 1.858 1.00 18.87 57 GLN B CA 1
ATOM 1798 C C . GLN B 1 58 ? -13.948 -47.036 2.282 1.00 21.49 57 GLN B C 1
ATOM 1799 O O . GLN B 1 58 ? -13.608 -46.856 3.444 1.00 22.38 57 GLN B O 1
ATOM 1805 N N . LYS B 1 59 ? -13.084 -47.436 1.357 1.00 19.06 58 LYS B N 1
ATOM 1806 C CA . LYS B 1 59 ? -11.719 -47.757 1.775 1.00 24.73 58 LYS B CA 1
ATOM 1807 C C . LYS B 1 59 ? -10.904 -46.486 1.938 1.00 14.06 58 LYS B C 1
ATOM 1808 O O . LYS B 1 59 ? -9.983 -46.434 2.753 1.00 22.30 58 LYS B O 1
ATOM 1814 N N . VAL B 1 60 ? -11.287 -45.441 1.214 1.00 18.49 59 VAL B N 1
ATOM 1815 C CA . VAL B 1 60 ? -10.666 -44.131 1.425 1.00 20.11 59 VAL B CA 1
ATOM 1816 C C . VAL B 1 60 ? -10.955 -43.629 2.835 1.00 13.38 59 VAL B C 1
ATOM 1817 O O . VAL B 1 60 ? -10.040 -43.285 3.566 1.00 16.22 59 VAL B O 1
ATOM 1821 N N . ILE B 1 61 ? -12.218 -43.615 3.240 1.00 12.32 60 ILE B N 1
ATOM 1822 C CA . ILE B 1 61 ? -12.579 -43.191 4.588 1.00 15.93 60 ILE B CA 1
ATOM 1823 C C . ILE B 1 61 ? -11.895 -44.030 5.662 1.00 19.45 60 ILE B C 1
ATOM 1824 O O . ILE B 1 61 ? -11.373 -43.499 6.646 1.00 14.80 60 ILE B O 1
ATOM 1829 N N . GLN B 1 62 ? -11.865 -45.345 5.453 1.00 18.52 61 GLN B N 1
ATOM 1830 C CA . GLN B 1 62 ? -11.346 -46.250 6.468 1.00 16.00 61 GLN B CA 1
ATOM 1831 C C . GLN B 1 62 ? -9.844 -45.999 6.675 1.00 15.71 61 GLN B C 1
ATOM 1832 O O . GLN B 1 62 ? -9.365 -45.967 7.817 1.00 19.10 61 GLN B O 1
ATOM 1838 N N . LYS B 1 63 ? -9.120 -45.831 5.569 1.00 16.01 62 LYS B N 1
ATOM 1839 C CA . LYS B 1 63 ? -7.669 -45.593 5.635 1.00 17.45 62 LYS B CA 1
ATOM 1840 C C . LYS B 1 63 ? -7.391 -44.264 6.339 1.00 14.03 62 LYS B C 1
ATOM 1841 O O . LYS B 1 63 ? -6.478 -44.173 7.142 1.00 16.39 62 LYS B O 1
ATOM 1847 N N . LEU B 1 64 ? -8.171 -43.232 6.008 1.00 12.54 63 LEU B N 1
ATOM 1848 C CA . LEU B 1 64 ? -7.993 -41.944 6.670 1.00 16.90 63 LEU B CA 1
ATOM 1849 C C . LEU B 1 64 ? -8.230 -42.073 8.169 1.00 14.13 63 LEU B C 1
ATOM 1850 O O . LEU B 1 64 ? -7.458 -41.540 8.969 1.00 17.87 63 LEU B O 1
ATOM 1855 N N . GLU B 1 65 ? -9.285 -42.778 8.566 1.00 15.51 64 GLU B N 1
ATOM 1856 C CA . GLU B 1 65 ? -9.488 -43.042 9.993 1.00 14.01 64 GLU B CA 1
ATOM 1857 C C . GLU B 1 65 ? -8.331 -43.833 10.579 1.00 19.01 64 GLU B C 1
ATOM 1858 O O . GLU B 1 65 ? -7.883 -43.561 11.718 1.00 17.65 64 GLU B O 1
ATOM 1864 N N . ASP B 1 66 ? -7.845 -44.815 9.815 1.00 18.34 65 ASP B N 1
ATOM 1865 C CA . ASP B 1 66 ? -6.771 -45.687 10.303 1.00 18.13 65 ASP B CA 1
ATOM 1866 C C . ASP B 1 66 ? -5.502 -44.908 10.668 1.00 23.28 65 ASP B C 1
ATOM 1867 O O . ASP B 1 66 ? -4.776 -45.311 11.589 1.00 23.84 65 ASP B O 1
ATOM 1872 N N . ILE B 1 67 ? -5.233 -43.809 9.960 1.00 22.20 66 ILE B N 1
ATOM 1873 C CA . ILE B 1 67 ? -4.003 -43.051 10.230 1.00 20.16 66 ILE B CA 1
ATOM 1874 C C . ILE B 1 67 ? -4.262 -41.873 11.157 1.00 21.10 66 ILE B C 1
ATOM 1875 O O . ILE B 1 67 ? -3.347 -41.099 11.451 1.00 25.19 66 ILE B O 1
ATOM 1880 N N . GLY B 1 68 ? -5.512 -41.713 11.582 1.00 19.64 67 GLY B N 1
ATOM 1881 C CA . GLY B 1 68 ? -5.819 -40.780 12.655 1.00 17.72 67 GLY B CA 1
ATOM 1882 C C . GLY B 1 68 ? -6.722 -39.622 12.290 1.00 22.38 67 GLY B C 1
ATOM 1883 O O . GLY B 1 68 ? -7.005 -38.770 13.125 1.00 23.68 67 GLY B O 1
ATOM 1884 N N . TYR B 1 69 ? -7.209 -39.581 11.063 1.00 16.03 68 TYR B N 1
ATOM 1885 C CA . TYR B 1 69 ? -8.180 -38.528 10.751 1.00 15.71 68 TYR B CA 1
ATOM 1886 C C . TYR B 1 69 ? -9.489 -38.828 11.450 1.00 23.34 68 TYR B C 1
ATOM 1887 O O . TYR B 1 69 ? -9.922 -39.980 11.471 1.00 20.48 68 TYR B O 1
ATOM 1896 N N . LYS B 1 70 ? -10.133 -37.791 11.997 1.00 16.20 69 LYS B N 1
ATOM 1897 C CA . LYS B 1 70 ? -11.449 -37.948 12.619 1.00 13.94 69 LYS B CA 1
ATOM 1898 C C . LYS B 1 70 ? -12.489 -37.253 11.744 1.00 20.58 69 LYS B C 1
ATOM 1899 O O . LYS B 1 70 ? -12.286 -36.135 11.293 1.00 15.95 69 LYS B O 1
ATOM 1905 N N . ILE B 1 71 ? -13.598 -37.929 11.482 1.00 20.28 70 ILE B N 1
ATOM 1906 C CA . ILE B 1 71 ? -14.639 -37.310 10.693 1.00 14.67 70 ILE B CA 1
ATOM 1907 C C . ILE B 1 71 ? -15.296 -36.196 11.492 1.00 17.68 70 ILE B C 1
ATOM 1908 O O . ILE B 1 71 ? -15.736 -36.405 12.612 1.00 17.67 70 ILE B O 1
ATOM 1913 N N . GLU B 1 72 ? -15.377 -35.007 10.907 1.00 18.84 71 GLU B N 1
ATOM 1914 C CA . GLU B 1 72 ? -16.015 -33.908 11.591 1.00 14.50 71 GLU B CA 1
ATOM 1915 C C . GLU B 1 72 ? -17.301 -33.431 10.907 1.00 18.30 71 GLU B C 1
ATOM 1916 O O . GLU B 1 72 ? -18.185 -32.879 11.573 1.00 16.33 71 GLU B O 1
ATOM 1922 N N . VAL B 1 73 ? -17.375 -33.611 9.587 1.00 16.39 72 VAL B N 1
ATOM 1923 C CA . VAL B 1 73 ? -18.518 -33.128 8.811 1.00 15.73 72 VAL B CA 1
ATOM 1924 C C . VAL B 1 73 ? -18.806 -34.213 7.803 1.00 21.03 72 VAL B C 1
ATOM 1925 O O . VAL B 1 73 ? -17.946 -34.603 7.021 1.00 20.57 72 VAL B O 1
ATOM 1929 N N . HIS B 1 74 ? -20.013 -34.733 7.829 1.00 19.95 73 HIS B N 1
ATOM 1930 C CA . HIS B 1 74 ? -20.322 -35.791 6.887 1.00 16.94 73 HIS B CA 1
ATOM 1931 C C . HIS B 1 74 ? -21.522 -35.348 6.085 1.00 21.72 73 HIS B C 1
ATOM 1932 O O . HIS B 1 74 ? -22.670 -35.392 6.547 1.00 23.92 73 HIS B O 1
ATOM 1939 N N . TRP B 1 75 ? -21.225 -34.842 4.897 1.00 22.07 74 TRP B N 1
ATOM 1940 C CA . TRP B 1 75 ? -22.274 -34.450 3.967 1.00 29.97 74 TRP B CA 1
ATOM 1941 C C . TRP B 1 75 ? -22.310 -35.430 2.788 1.00 23.28 74 TRP B C 1
ATOM 1942 O O . TRP B 1 75 ? -22.665 -35.058 1.679 1.00 29.96 74 TRP B O 1
ATOM 1961 N N . PRO B 1 77 ? -23.275 -38.354 0.112 1.00 34.26 76 PRO B N 1
ATOM 1962 C CA . PRO B 1 77 ? -22.186 -38.585 -0.848 1.00 22.91 76 PRO B CA 1
ATOM 1963 C C . PRO B 1 77 ? -21.639 -37.329 -1.508 1.00 25.84 76 PRO B C 1
ATOM 1964 O O . PRO B 1 77 ? -20.829 -37.443 -2.426 1.00 28.07 76 PRO B O 1
ATOM 1968 N N . SER B 1 78 ? -22.033 -36.155 -1.032 1.00 23.74 77 SER B N 1
ATOM 1969 C CA . SER B 1 78 ? -21.496 -34.917 -1.583 1.00 32.41 77 SER B CA 1
ATOM 1970 C C . SER B 1 78 ? -20.075 -34.546 -1.101 1.00 27.47 77 SER B C 1
ATOM 1971 O O . SER B 1 78 ? -19.227 -34.153 -1.915 1.00 22.21 77 SER B O 1
ATOM 1974 N N . ARG B 1 79 ? -19.821 -34.646 0.204 1.00 16.48 78 ARG B N 1
ATOM 1975 C CA . ARG B 1 79 ? -18.587 -34.067 0.751 1.00 22.69 78 ARG B CA 1
ATOM 1976 C C . ARG B 1 79 ? -18.372 -34.495 2.193 1.00 19.57 78 ARG B C 1
ATOM 1977 O O . ARG B 1 79 ? -19.325 -34.678 2.940 1.00 20.73 78 ARG B O 1
ATOM 1993 N N . GLU B 1 81 ? -15.571 -33.664 5.616 1.00 15.95 80 GLU B N 1
ATOM 1994 C CA . GLU B 1 81 ? -14.361 -33.029 6.162 1.00 16.66 80 GLU B CA 1
ATOM 1995 C C . GLU B 1 81 ? -13.824 -33.845 7.319 1.00 15.55 80 GLU B C 1
ATOM 1996 O O . GLU B 1 81 ? -14.580 -34.163 8.249 1.00 16.08 80 GLU B O 1
ATOM 2002 N N . LEU B 1 82 ? -12.533 -34.174 7.268 1.00 14.32 81 LEU B N 1
ATOM 2003 C CA . LEU B 1 82 ? -11.901 -34.864 8.372 1.00 14.36 81 LEU B CA 1
ATOM 2004 C C . LEU B 1 82 ? -10.771 -34.029 8.932 1.00 16.43 81 LEU B C 1
ATOM 2005 O O . LEU B 1 82 ? -10.282 -33.123 8.261 1.00 16.15 81 LEU B O 1
ATOM 2010 N N . LYS B 1 83 ? -10.369 -34.333 10.167 1.00 15.82 82 LYS B N 1
ATOM 2011 C CA . LYS B 1 83 ? -9.314 -33.554 10.817 1.00 14.88 82 LYS B CA 1
ATOM 2012 C C . LYS B 1 83 ? -8.330 -34.454 11.540 1.00 18.24 82 LYS B C 1
ATOM 2013 O O . LYS B 1 83 ? -8.703 -35.326 12.317 1.00 17.06 82 LYS B O 1
ATOM 2019 N N . HIS B 1 84 ? -7.059 -34.201 11.290 1.00 17.59 83 HIS B N 1
ATOM 2020 C CA . HIS B 1 84 ? -5.982 -34.959 11.898 1.00 13.40 83 HIS B CA 1
ATOM 2021 C C . HIS B 1 84 ? -5.217 -34.000 12.782 1.00 14.90 83 HIS B C 1
ATOM 2022 O O . HIS B 1 84 ? -5.017 -32.831 12.421 1.00 20.26 83 HIS B O 1
ATOM 2029 N N . GLU B 1 85 ? -4.772 -34.509 13.921 1.00 18.90 84 GLU B N 1
ATOM 2030 C CA . GLU B 1 85 ? -4.074 -33.694 14.912 1.00 33.31 84 GLU B CA 1
ATOM 2031 C C . GLU B 1 85 ? -2.801 -33.057 14.360 1.00 24.57 84 GLU B C 1
ATOM 2032 O O . GLU B 1 85 ? -2.434 -31.954 14.751 1.00 43.66 84 GLU B O 1
ATOM 2038 N N . GLU B 1 86 ? -2.153 -33.742 13.433 1.00 23.67 85 GLU B N 1
ATOM 2039 C CA . GLU B 1 86 ? -0.975 -33.148 12.818 1.00 39.60 85 GLU B CA 1
ATOM 2040 C C . GLU B 1 86 ? -1.237 -32.660 11.390 1.00 34.42 85 GLU B C 1
ATOM 2041 O O . GLU B 1 86 ? -0.940 -31.511 11.057 1.00 46.67 85 GLU B O 1
ATOM 2047 N N . TYR B 1 87 ? -1.882 -33.470 10.554 1.00 23.08 86 TYR B N 1
ATOM 2048 C CA . TYR B 1 87 ? -2.022 -33.178 9.118 1.00 21.69 86 TYR B CA 1
ATOM 2049 C C . TYR B 1 87 ? -3.078 -32.129 8.762 1.00 20.66 86 TYR B C 1
ATOM 2050 O O . TYR B 1 87 ? -3.173 -31.682 7.618 1.00 21.57 86 TYR B O 1
ATOM 2059 N N . GLY B 1 88 ? -3.891 -31.738 9.717 1.00 21.06 87 GLY B N 1
ATOM 2060 C CA . GLY B 1 88 ? -4.799 -30.660 9.408 1.00 25.93 87 GLY B CA 1
ATOM 2061 C C . GLY B 1 88 ? -6.127 -31.148 8.909 1.00 22.88 87 GLY B C 1
ATOM 2062 O O . GLY B 1 88 ? -6.526 -32.299 9.174 1.00 15.68 87 GLY B O 1
ATOM 2063 N N . TYR B 1 89 ? -6.830 -30.255 8.223 1.00 15.27 88 TYR B N 1
ATOM 2064 C CA . TYR B 1 89 ? -8.122 -30.585 7.664 1.00 18.89 88 TYR B CA 1
ATOM 2065 C C . TYR B 1 89 ? -8.005 -31.163 6.265 1.00 16.42 88 TYR B C 1
ATOM 2066 O O . TYR B 1 89 ? -7.136 -30.780 5.484 1.00 17.34 88 TYR B O 1
ATOM 2075 N N . LEU B 1 90 ? -8.901 -32.090 5.952 1.00 12.60 89 LEU B N 1
ATOM 2076 C CA . LEU B 1 90 ? -8.923 -32.709 4.647 1.00 9.39 89 LEU B CA 1
ATOM 2077 C C . LEU B 1 90 ? -10.394 -32.862 4.243 1.00 18.66 89 LEU B C 1
ATOM 2078 O O . LEU B 1 90 ? -11.191 -33.447 5.000 1.00 15.16 89 LEU B O 1
ATOM 2083 N N . ASP B 1 91 ? -10.757 -32.277 3.098 1.00 15.81 90 ASP B N 1
ATOM 2084 C CA . ASP B 1 91 ? -12.104 -32.405 2.542 1.00 18.45 90 ASP B CA 1
ATOM 2085 C C . ASP B 1 91 ? -12.065 -33.291 1.320 1.00 21.24 90 ASP B C 1
ATOM 2086 O O . ASP B 1 91 ? -11.337 -33.016 0.367 1.00 18.96 90 ASP B O 1
ATOM 2091 N N . ILE B 1 92 ? -12.873 -34.344 1.339 1.00 14.49 91 ILE B N 1
ATOM 2092 C CA . ILE B 1 92 ? -12.898 -35.251 0.210 1.00 11.21 91 ILE B CA 1
ATOM 2093 C C . ILE B 1 92 ? -14.280 -35.142 -0.476 1.00 11.79 91 ILE B C 1
ATOM 2094 O O . ILE B 1 92 ? -15.333 -34.893 0.183 1.00 14.62 91 ILE B O 1
ATOM 2099 N N . HIS B 1 93 ? -14.259 -35.245 -1.784 1.00 14.35 92 HIS B N 1
ATOM 2100 C CA . HIS B 1 93 ? -15.401 -35.086 -2.645 1.00 17.85 92 HIS B CA 1
ATOM 2101 C C . HIS B 1 93 ? -15.482 -36.246 -3.626 1.00 23.70 92 HIS B C 1
ATOM 2102 O O . HIS B 1 93 ? -14.734 -36.320 -4.508 1.00 15.17 92 HIS B O 1
ATOM 2109 N N . PRO B 1 94 ? -16.398 -37.174 -3.394 1.00 20.49 93 PRO B N 1
ATOM 2110 C CA . PRO B 1 94 ? -16.507 -38.328 -4.294 1.00 16.95 93 PRO B CA 1
ATOM 2111 C C . PRO B 1 94 ? -17.002 -37.878 -5.668 1.00 20.43 93 PRO B C 1
ATOM 2112 O O . PRO B 1 94 ? -17.928 -37.072 -5.765 1.00 18.09 93 PRO B O 1
ATOM 2116 N N . ILE B 1 95 ? -16.361 -38.363 -6.725 1.00 17.93 94 ILE B N 1
ATOM 2117 C CA . ILE B 1 95 ? -16.820 -38.057 -8.076 1.00 21.26 94 ILE B CA 1
ATOM 2118 C C . ILE B 1 95 ? -16.934 -39.354 -8.866 1.00 26.24 94 ILE B C 1
ATOM 2119 O O . ILE B 1 95 ? -16.264 -40.339 -8.567 1.00 20.99 94 ILE B O 1
ATOM 2124 N N . ASN B 1 96 ? -17.829 -39.373 -9.842 1.00 33.65 95 ASN B N 1
ATOM 2125 C CA . ASN B 1 96 ? -18.100 -40.616 -10.553 1.00 36.48 95 ASN B CA 1
ATOM 2126 C C . ASN B 1 96 ? -17.294 -40.681 -11.841 1.00 35.94 95 ASN B C 1
ATOM 2127 O O . ASN B 1 96 ? -17.387 -39.791 -12.672 1.00 34.97 95 ASN B O 1
ATOM 2132 N N . LEU B 1 97 ? -16.472 -41.716 -11.968 1.00 41.94 96 LEU B N 1
ATOM 2133 C CA . LEU B 1 97 ? -15.642 -41.903 -13.144 1.00 36.63 96 LEU B CA 1
ATOM 2134 C C . LEU B 1 97 ? -16.264 -43.051 -13.938 1.00 41.53 96 LEU B C 1
ATOM 2135 O O . LEU B 1 97 ? -16.046 -44.241 -13.632 1.00 42.17 96 LEU B O 1
ATOM 2140 N N . ASN B 1 98 ? -17.057 -42.685 -14.942 1.00 41.40 97 ASN B N 1
ATOM 2141 C CA . ASN B 1 98 ? -17.815 -43.663 -15.731 1.00 49.42 97 ASN B CA 1
ATOM 2142 C C . ASN B 1 98 ? -16.993 -44.346 -16.831 1.00 46.40 97 ASN B C 1
ATOM 2143 O O . ASN B 1 98 ? -16.050 -43.756 -17.376 1.00 47.19 97 ASN B O 1
ATOM 2148 N N . ASP B 1 99 ? -17.351 -45.592 -17.136 1.00 52.75 98 ASP B N 1
ATOM 2149 C CA . ASP B 1 99 ? -16.677 -46.369 -18.179 1.00 70.58 98 ASP B CA 1
ATOM 2150 C C . ASP B 1 99 ? -16.803 -45.699 -19.546 1.00 60.29 98 ASP B C 1
ATOM 2151 O O . ASP B 1 99 ? -15.941 -45.868 -20.409 1.00 52.93 98 ASP B O 1
ATOM 2156 N N . ASP B 1 100 ? -17.869 -44.923 -19.721 1.00 57.94 99 ASP B N 1
ATOM 2157 C CA . ASP B 1 100 ? -18.113 -44.221 -20.976 1.00 57.90 99 ASP B CA 1
ATOM 2158 C C . ASP B 1 100 ? -17.317 -42.920 -21.082 1.00 61.95 99 ASP B C 1
ATOM 2159 O O . ASP B 1 100 ? -17.634 -42.061 -21.900 1.00 58.42 99 ASP B O 1
ATOM 2164 N N . GLY B 1 101 ? -16.300 -42.780 -20.230 1.00 46.04 100 GLY B N 1
ATOM 2165 C CA . GLY B 1 101 ? -15.361 -41.679 -20.315 1.00 42.80 100 GLY B CA 1
ATOM 2166 C C . GLY B 1 101 ? -15.773 -40.429 -19.560 1.00 49.13 100 GLY B C 1
ATOM 2167 O O . GLY B 1 101 ? -14.934 -39.549 -19.300 1.00 44.62 100 GLY B O 1
ATOM 2168 N N . SER B 1 102 ? -17.060 -40.352 -19.210 1.00 50.47 101 SER B N 1
ATOM 2169 C CA . SER B 1 102 ? -17.615 -39.186 -18.520 1.00 43.16 101 SER B CA 1
ATOM 2170 C C . SER B 1 102 ? -17.166 -39.072 -17.055 1.00 49.28 101 SER B C 1
ATOM 2171 O O . SER B 1 102 ? -16.885 -40.076 -16.391 1.00 44.04 101 SER B O 1
ATOM 2174 N N . ILE B 1 103 ? -17.103 -37.836 -16.569 1.00 37.92 102 ILE B N 1
ATOM 2175 C CA . ILE B 1 103 ? -16.795 -37.568 -15.158 1.00 38.05 102 ILE B CA 1
ATOM 2176 C C . ILE B 1 103 ? -17.933 -36.761 -14.540 1.00 44.04 102 ILE B C 1
ATOM 2177 O O . ILE B 1 103 ? -18.185 -35.628 -14.947 1.00 31.33 102 ILE B O 1
ATOM 2182 N N . THR B 1 104 ? -18.649 -37.362 -13.592 1.00 39.22 103 THR B N 1
ATOM 2183 C CA . THR B 1 104 ? -19.834 -36.717 -13.038 1.00 49.00 103 THR B CA 1
ATOM 2184 C C . THR B 1 104 ? -19.849 -36.587 -11.523 1.00 54.67 103 THR B C 1
ATOM 2185 O O . THR B 1 104 ? -19.071 -37.219 -10.802 1.00 47.20 103 THR B O 1
ATOM 2189 N N . GLN B 1 105 ? -20.749 -35.737 -11.051 1.00 59.29 104 GLN B N 1
ATOM 2190 C CA . GLN B 1 105 ? -21.065 -35.671 -9.640 1.00 34.73 104 GLN B CA 1
ATOM 2191 C C . GLN B 1 105 ? -22.568 -35.682 -9.531 1.00 39.50 104 GLN B C 1
ATOM 2192 O O . GLN B 1 105 ? -23.248 -35.047 -10.330 1.00 59.67 104 GLN B O 1
ATOM 2198 N N . ALA B 1 106 ? -23.092 -36.404 -8.553 1.00 53.11 105 ALA B N 1
ATOM 2199 C CA . ALA B 1 106 ? -24.534 -36.448 -8.364 1.00 60.12 105 ALA B CA 1
ATOM 2200 C C . ALA B 1 106 ? -25.047 -35.056 -7.987 1.00 65.46 105 ALA B C 1
ATOM 2201 O O . ALA B 1 106 ? -24.444 -34.368 -7.153 1.00 58.56 105 ALA B O 1
ATOM 2203 N N . ASN B 1 107 ? -26.135 -34.631 -8.627 1.00 71.51 106 ASN B N 1
ATOM 2204 C CA . ASN B 1 107 ? -26.784 -33.379 -8.262 1.00 69.54 106 ASN B CA 1
ATOM 2205 C C . ASN B 1 107 ? -27.509 -33.606 -6.948 1.00 66.69 106 ASN B C 1
ATOM 2206 O O . ASN B 1 107 ? -28.400 -34.454 -6.879 1.00 80.84 106 ASN B O 1
ATOM 2211 N N . PRO B 1 108 ? -27.136 -32.846 -5.901 1.00 74.03 107 PRO B N 1
ATOM 2212 C CA . PRO B 1 108 ? -27.583 -33.018 -4.509 1.00 67.89 107 PRO B CA 1
ATOM 2213 C C . PRO B 1 108 ? -29.064 -33.347 -4.345 1.00 75.65 107 PRO B C 1
ATOM 2214 O O . PRO B 1 108 ? -29.460 -33.827 -3.282 1.00 84.56 107 PRO B O 1
ATOM 2218 N N . GLU B 1 109 ? -29.859 -33.098 -5.385 1.00 81.16 108 GLU B N 1
ATOM 2219 C CA . GLU B 1 109 ? -31.308 -33.179 -5.420 1.00 77.96 108 GLU B CA 1
ATOM 2220 C C . GLU B 1 109 ? -31.793 -34.151 -6.479 1.00 87.13 108 GLU B C 1
ATOM 2221 O O . GLU B 1 109 ? -32.523 -35.102 -6.181 1.00 89.10 108 GLU B O 1
ATOM 2227 N N . GLY B 1 110 ? -31.514 -33.697 -7.697 1.00 86.90 109 GLY B N 1
ATOM 2228 C CA . GLY B 1 110 ? -31.971 -34.387 -8.888 1.00 86.81 109 GLY B CA 1
ATOM 2229 C C . GLY B 1 110 ? -31.102 -34.117 -10.100 1.00 84.34 109 GLY B C 1
ATOM 2230 O O . GLY B 1 110 ? -30.924 -32.966 -10.503 1.00 84.96 109 GLY B O 1
ATOM 2231 N N . GLY B 1 111 ? -30.560 -35.184 -10.681 1.00 79.23 110 GLY B N 1
ATOM 2232 C CA . GLY B 1 111 ? -29.753 -35.078 -11.882 1.00 83.52 110 GLY B CA 1
ATOM 2233 C C . GLY B 1 111 ? -28.273 -35.325 -11.652 1.00 79.57 110 GLY B C 1
ATOM 2234 O O . GLY B 1 111 ? -27.853 -35.706 -10.558 1.00 80.17 110 GLY B O 1
ATOM 2235 N N . ASN B 1 112 ? -27.478 -35.111 -12.695 1.00 81.50 111 ASN B N 1
ATOM 2236 C CA . ASN B 1 112 ? -26.030 -35.261 -12.600 1.00 79.23 111 ASN B CA 1
ATOM 2237 C C . ASN B 1 112 ? -25.300 -34.070 -13.210 1.00 77.56 111 ASN B C 1
ATOM 2238 O O . ASN B 1 112 ? -25.626 -33.645 -14.322 1.00 81.53 111 ASN B O 1
ATOM 2243 N N . TYR B 1 113 ? -24.334 -33.522 -12.477 1.00 56.02 112 TYR B N 1
ATOM 2244 C CA . TYR B 1 113 ? -23.403 -32.570 -13.059 1.00 54.76 112 TYR B CA 1
ATOM 2245 C C . TYR B 1 113 ? -22.489 -33.372 -13.969 1.00 59.04 112 TYR B C 1
ATOM 2246 O O . TYR B 1 113 ? -21.950 -34.397 -13.549 1.00 47.34 112 TYR B O 1
ATOM 2255 N N . VAL B 1 114 ? -22.310 -32.922 -15.207 1.00 39.94 113 VAL B N 1
ATOM 2256 C CA . VAL B 1 114 ? -21.333 -33.491 -16.131 1.00 44.00 113 VAL B CA 1
ATOM 2257 C C . VAL B 1 114 ? -20.148 -32.548 -16.279 1.00 46.39 113 VAL B C 1
ATOM 2258 O O . VAL B 1 114 ? -20.253 -31.486 -16.880 1.00 43.61 113 VAL B O 1
ATOM 2262 N N . PHE B 1 115 ? -19.017 -32.856 -15.667 1.00 31.43 114 PHE B N 1
ATOM 2263 C CA . PHE B 1 115 ? -17.866 -31.992 -15.762 1.00 27.24 114 PHE B CA 1
ATOM 2264 C C . PHE B 1 115 ? -17.290 -32.041 -17.174 1.00 38.95 114 PHE B C 1
ATOM 2265 O O . PHE B 1 115 ? -17.499 -33.011 -17.912 1.00 41.52 114 PHE B O 1
ATOM 2273 N N . GLN B 1 116 ? -16.580 -30.984 -17.555 1.00 27.59 115 GLN B N 1
ATOM 2274 C CA . GLN B 1 116 ? -15.751 -31.036 -18.744 1.00 43.37 115 GLN B CA 1
ATOM 2275 C C . GLN B 1 116 ? -14.503 -31.813 -18.373 1.00 29.90 115 GLN B C 1
ATOM 2276 O O . GLN B 1 116 ? -13.877 -31.548 -17.349 1.00 23.53 115 GLN B O 1
ATOM 2282 N N . ASN B 1 117 ? -14.144 -32.766 -19.185 1.00 29.10 116 ASN B N 1
ATOM 2283 C CA . ASN B 1 117 ? -13.016 -33.568 -18.829 1.00 28.60 116 ASN B CA 1
ATOM 2284 C C . ASN B 1 117 ? -11.738 -32.808 -18.660 1.00 28.52 116 ASN B C 1
ATOM 2285 O O . ASN B 1 117 ? -10.952 -33.159 -17.848 1.00 27.86 116 ASN B O 1
ATOM 2290 N N . ASP B 1 118 ? -11.514 -31.810 -19.489 1.00 27.92 117 ASP B N 1
ATOM 2291 C CA . ASP B 1 118 ? -10.228 -31.120 -19.410 1.00 22.67 117 ASP B CA 1
ATOM 2292 C C . ASP B 1 118 ? -10.123 -30.210 -18.184 1.00 20.46 117 ASP B C 1
ATOM 2293 O O . ASP B 1 118 ? -9.082 -29.595 -17.943 1.00 25.14 117 ASP B O 1
ATOM 2298 N N . TRP B 1 119 ? -11.178 -30.172 -17.371 1.00 21.84 118 TRP B N 1
ATOM 2299 C CA . TRP B 1 119 ? -11.066 -29.496 -16.071 1.00 18.36 118 TRP B CA 1
ATOM 2300 C C . TRP B 1 119 ? -10.223 -30.294 -15.085 1.00 19.64 118 TRP B C 1
ATOM 2301 O O . TRP B 1 119 ? -9.763 -29.759 -14.097 1.00 16.36 118 TRP B O 1
ATOM 2312 N N . PHE B 1 120 ? -10.056 -31.582 -15.347 1.00 21.14 119 PHE B N 1
ATOM 2313 C CA . PHE B 1 120 ? -9.239 -32.431 -14.497 1.00 21.34 119 PHE B CA 1
ATOM 2314 C C . PHE B 1 120 ? -7.928 -32.703 -15.202 1.00 27.73 119 PHE B C 1
ATOM 2315 O O . PHE B 1 120 ? -7.905 -33.340 -16.258 1.00 22.41 119 PHE B O 1
ATOM 2323 N N . SER B 1 121 ? -6.826 -32.199 -14.657 1.00 18.61 120 SER B N 1
ATOM 2324 C CA . SER B 1 121 ? -5.577 -32.428 -15.376 1.00 32.16 120 SER B CA 1
ATOM 2325 C C . SER B 1 121 ? -4.399 -32.765 -14.483 1.00 23.42 120 SER B C 1
ATOM 2326 O O . SER B 1 121 ? -4.568 -33.439 -13.469 1.00 18.39 120 SER B O 1
ATOM 2329 N N . GLU B 1 122 ? -3.207 -32.360 -14.890 1.00 32.96 121 GLU B N 1
ATOM 2330 C CA . GLU B 1 122 ? -1.997 -32.694 -14.145 1.00 27.40 121 GLU B CA 1
ATOM 2331 C C . GLU B 1 122 ? -0.984 -31.599 -14.353 1.00 36.21 121 GLU B C 1
ATOM 2332 O O . GLU B 1 122 ? -0.976 -30.950 -15.401 1.00 31.90 121 GLU B O 1
ATOM 2338 N N . THR B 1 123 ? -0.142 -31.368 -13.350 1.00 23.86 122 THR B N 1
ATOM 2339 C CA A THR B 1 123 ? 0.919 -30.364 -13.449 0.40 22.25 122 THR B CA 1
ATOM 2340 C CA B THR B 1 123 ? 0.910 -30.368 -13.472 0.60 18.78 122 THR B CA 1
ATOM 2341 C C . THR B 1 123 ? 2.184 -30.915 -12.842 1.00 26.12 122 THR B C 1
ATOM 2342 O O . THR B 1 123 ? 2.135 -31.773 -11.961 1.00 28.65 122 THR B O 1
ATOM 2349 N N . ASN B 1 124 ? 3.327 -30.443 -13.332 1.00 26.73 123 ASN B N 1
ATOM 2350 C CA . ASN B 1 124 ? 4.597 -30.894 -12.804 1.00 20.99 123 ASN B CA 1
ATOM 2351 C C . ASN B 1 124 ? 4.950 -29.967 -11.659 1.00 25.13 123 ASN B C 1
ATOM 2352 O O . ASN B 1 124 ? 5.197 -28.790 -11.873 1.00 45.33 123 ASN B O 1
ATOM 2357 N N . TYR B 1 125 ? 4.916 -30.456 -10.429 1.00 18.86 124 TYR B N 1
ATOM 2358 C CA . TYR B 1 125 ? 5.228 -29.581 -9.306 1.00 18.31 124 TYR B CA 1
ATOM 2359 C C . TYR B 1 125 ? 6.526 -30.023 -8.662 1.00 25.39 124 TYR B C 1
ATOM 2360 O O . TYR B 1 125 ? 6.595 -31.113 -8.120 1.00 26.66 124 TYR B O 1
ATOM 2369 N N . LYS B 1 126 ? 7.559 -29.184 -8.743 1.00 25.80 125 LYS B N 1
ATOM 2370 C CA . LYS B 1 126 ? 8.879 -29.571 -8.249 1.00 26.66 125 LYS B CA 1
ATOM 2371 C C . LYS B 1 126 ? 9.284 -31.004 -8.632 1.00 24.37 125 LYS B C 1
ATOM 2372 O O . LYS B 1 126 ? 9.616 -31.800 -7.759 1.00 30.28 125 LYS B O 1
ATOM 2378 N N . ASP B 1 127 ? 9.228 -31.325 -9.922 1.00 36.20 126 ASP B N 1
ATOM 2379 C CA . ASP B 1 127 ? 9.340 -32.648 -10.560 1.00 57.77 126 ASP B CA 1
ATOM 2380 C C . ASP B 1 127 ? 8.648 -33.841 -9.854 1.00 54.00 126 ASP B C 1
ATOM 2381 O O . ASP B 1 127 ? 9.017 -35.002 -10.077 1.00 42.24 126 ASP B O 1
ATOM 2386 N N . ARG B 1 128 ? 7.471 -33.523 -9.315 1.00 37.19 127 ARG B N 1
ATOM 2387 C CA . ARG B 1 128 ? 6.449 -34.535 -9.044 1.00 27.01 127 ARG B CA 1
ATOM 2388 C C . ARG B 1 128 ? 5.261 -34.210 -9.939 1.00 27.29 127 ARG B C 1
ATOM 2389 O O . ARG B 1 128 ? 4.890 -33.050 -10.055 1.00 31.82 127 ARG B O 1
ATOM 2397 N N . LYS B 1 129 ? 4.662 -35.215 -10.575 1.00 22.67 128 LYS B N 1
ATOM 2398 C CA . LYS B 1 129 ? 3.461 -34.962 -11.368 1.00 30.10 128 LYS B CA 1
ATOM 2399 C C . LYS B 1 129 ? 2.245 -35.084 -10.448 1.00 28.31 128 LYS B C 1
ATOM 2400 O O . LYS B 1 129 ? 2.018 -36.132 -9.852 1.00 26.83 128 LYS B O 1
ATOM 2406 N N . ILE B 1 130 ? 1.468 -34.014 -10.343 1.00 18.50 129 ILE B N 1
ATOM 2407 C CA . ILE B 1 130 ? 0.332 -33.997 -9.418 1.00 17.45 129 ILE B CA 1
ATOM 2408 C C . ILE B 1 130 ? -0.986 -33.840 -10.172 1.00 18.97 129 ILE B C 1
ATOM 2409 O O . ILE B 1 130 ? -1.185 -32.858 -10.890 1.00 19.05 129 ILE B O 1
ATOM 2414 N N . PRO B 1 131 ? -1.905 -34.808 -10.025 1.00 18.96 130 PRO B N 1
ATOM 2415 C CA . PRO B 1 131 ? -3.173 -34.576 -10.705 1.00 17.30 130 PRO B CA 1
ATOM 2416 C C . PRO B 1 131 ? -3.945 -33.493 -9.956 1.00 15.81 130 PRO B C 1
ATOM 2417 O O . PRO B 1 131 ? -4.039 -33.506 -8.719 1.00 16.27 130 PRO B O 1
ATOM 2421 N N . CYS B 1 132 ? -4.467 -32.525 -10.694 1.00 15.17 131 CYS B N 1
ATOM 2422 C CA . CYS B 1 132 ? -5.173 -31.421 -10.078 1.00 13.99 131 CYS B CA 1
ATOM 2423 C C . CYS B 1 132 ? -6.176 -30.803 -11.065 1.00 17.03 131 CYS B C 1
ATOM 2424 O O . CYS B 1 132 ? -6.056 -30.994 -12.286 1.00 20.63 131 CYS B O 1
ATOM 2427 N N . ILE B 1 133 ? -7.170 -30.086 -10.544 1.00 13.44 132 ILE B N 1
ATOM 2428 C CA . ILE B 1 133 ? -8.077 -29.364 -11.451 1.00 13.61 132 ILE B CA 1
ATOM 2429 C C . ILE B 1 133 ? -7.355 -28.188 -12.110 1.00 16.76 132 ILE B C 1
ATOM 2430 O O . ILE B 1 133 ? -6.393 -27.616 -11.557 1.00 18.14 132 ILE B O 1
ATOM 2435 N N . SER B 1 134 ? -7.794 -27.833 -13.306 1.00 18.11 133 SER B N 1
ATOM 2436 C CA . SER B 1 134 ? -7.074 -26.844 -14.107 1.00 13.66 133 SER B CA 1
ATOM 2437 C C . SER B 1 134 ? -7.305 -25.401 -13.582 1.00 12.84 133 SER B C 1
ATOM 2438 O O . SER B 1 134 ? -8.194 -25.158 -12.762 1.00 15.84 133 SER B O 1
ATOM 2441 N N . LYS B 1 135 ? -6.482 -24.474 -14.052 1.00 15.36 134 LYS B N 1
ATOM 2442 C CA . LYS B 1 135 ? -6.622 -23.057 -13.739 1.00 12.48 134 LYS B CA 1
ATOM 2443 C C . LYS B 1 135 ? -7.997 -22.561 -14.169 1.00 15.39 134 LYS B C 1
ATOM 2444 O O . LYS B 1 135 ? -8.632 -21.773 -13.467 1.00 14.47 134 LYS B O 1
ATOM 2450 N N . GLU B 1 136 ? -8.439 -23.020 -15.343 1.00 14.87 135 GLU B N 1
ATOM 2451 C CA . GLU B 1 136 ? -9.750 -22.634 -15.871 1.00 20.95 135 GLU B CA 1
ATOM 2452 C C . GLU B 1 136 ? -10.860 -23.089 -14.940 1.00 16.60 135 GLU B C 1
ATOM 2453 O O . GLU B 1 136 ? -11.734 -22.324 -14.600 1.00 17.05 135 GLU B O 1
ATOM 2459 N N . ALA B 1 137 ? -10.793 -24.340 -14.505 1.00 17.45 136 ALA B N 1
ATOM 2460 C CA . ALA B 1 137 ? -11.755 -24.876 -13.546 1.00 16.30 136 ALA B CA 1
ATOM 2461 C C . ALA B 1 137 ? -11.731 -24.163 -12.191 1.00 13.55 136 ALA B C 1
ATOM 2462 O O . ALA B 1 137 ? -12.788 -23.905 -11.580 1.00 14.95 136 ALA B O 1
ATOM 2464 N N . GLN B 1 138 ? -10.541 -23.861 -11.691 1.00 13.64 137 GLN B N 1
ATOM 2465 C CA . GLN B 1 138 ? -10.449 -23.071 -10.460 1.00 11.84 137 GLN B CA 1
ATOM 2466 C C . GLN B 1 138 ? -11.235 -21.762 -10.563 1.00 12.25 137 GLN B C 1
ATOM 2467 O O . GLN B 1 138 ? -11.992 -21.431 -9.647 1.00 17.70 137 GLN B O 1
ATOM 2473 N N . LEU B 1 139 ? -11.047 -21.022 -11.660 1.00 17.02 138 LEU B N 1
ATOM 2474 C CA . LEU B 1 139 ? -11.770 -19.758 -11.856 1.00 17.39 138 LEU B CA 1
ATOM 2475 C C . LEU B 1 139 ? -13.275 -20.011 -11.989 1.00 19.57 138 LEU B C 1
ATOM 2476 O O . LEU B 1 139 ? -14.096 -19.314 -11.375 1.00 15.82 138 LEU B O 1
ATOM 2481 N N . LEU B 1 140 ? -13.640 -21.018 -12.781 1.00 15.09 139 LEU B N 1
ATOM 2482 C CA . LEU B 1 140 ? -15.069 -21.358 -12.936 1.00 16.44 139 LEU B CA 1
ATOM 2483 C C . LEU B 1 140 ? -15.793 -21.680 -11.615 1.00 16.49 139 LEU B C 1
ATOM 2484 O O . LEU B 1 140 ? -16.912 -21.249 -11.407 1.00 17.66 139 LEU B O 1
ATOM 2489 N N . PHE B 1 141 ? -15.197 -22.486 -10.753 1.00 15.55 140 PHE B N 1
ATOM 2490 C CA . PHE B 1 141 ? -15.850 -22.836 -9.468 1.00 20.77 140 PHE B CA 1
ATOM 2491 C C . PHE B 1 141 ? -15.681 -21.839 -8.302 1.00 23.05 140 PHE B C 1
ATOM 2492 O O . PHE B 1 141 ? -16.364 -21.918 -7.277 1.00 27.05 140 PHE B O 1
ATOM 2500 N N . HIS B 1 142 ? -14.798 -20.882 -8.447 1.00 20.14 141 HIS B N 1
ATOM 2501 C CA . HIS B 1 142 ? -14.853 -19.692 -7.634 1.00 18.36 141 HIS B CA 1
ATOM 2502 C C . HIS B 1 142 ? -16.085 -18.848 -8.014 1.00 21.26 141 HIS B C 1
ATOM 2503 O O . HIS B 1 142 ? -16.499 -18.894 -9.080 1.00 25.65 141 HIS B O 1
ATOM 2510 N N . SER B 1 143 ? -16.620 -18.078 -7.108 1.00 26.50 142 SER B N 1
ATOM 2511 C CA . SER B 1 143 ? -17.774 -17.246 -7.389 1.00 26.85 142 SER B CA 1
ATOM 2512 C C . SER B 1 143 ? -17.359 -15.787 -7.256 1.00 29.85 142 SER B C 1
ATOM 2513 O O . SER B 1 143 ? -16.987 -15.354 -6.172 1.00 23.03 142 SER B O 1
ATOM 2516 N N . GLY B 1 144 ? -17.415 -15.045 -8.358 1.00 24.33 143 GLY B N 1
ATOM 2517 C CA . GLY B 1 144 ? -16.959 -13.665 -8.380 1.00 24.58 143 GLY B CA 1
ATOM 2518 C C . GLY B 1 144 ? -17.607 -12.739 -7.359 1.00 24.18 143 GLY B C 1
ATOM 2519 O O . GLY B 1 144 ? -16.948 -11.830 -6.848 1.00 25.53 143 GLY B O 1
ATOM 2520 N N . TYR B 1 145 ? -18.882 -12.963 -7.046 1.00 22.12 144 TYR B N 1
ATOM 2521 C CA . TYR B 1 145 ? -19.583 -12.109 -6.076 1.00 23.76 144 TYR B CA 1
ATOM 2522 C C . TYR B 1 145 ? -19.480 -12.640 -4.648 1.00 24.32 144 TYR B C 1
ATOM 2523 O O . TYR B 1 145 ? -20.136 -12.137 -3.736 1.00 35.17 144 TYR B O 1
ATOM 2532 N N . ASP B 1 146 ? -18.630 -13.639 -4.452 1.00 23.13 145 ASP B N 1
ATOM 2533 C CA . ASP B 1 146 ? -18.492 -14.246 -3.138 1.00 24.70 145 ASP B CA 1
ATOM 2534 C C . ASP B 1 146 ? -17.043 -14.679 -2.886 1.00 32.41 145 ASP B C 1
ATOM 2535 O O . ASP B 1 146 ? -16.716 -15.873 -2.834 1.00 30.65 145 ASP B O 1
ATOM 2540 N N . LEU B 1 147 ? -16.181 -13.687 -2.740 1.00 23.23 146 LEU B N 1
ATOM 2541 C CA . LEU B 1 147 ? -14.745 -13.929 -2.653 1.00 17.59 146 LEU B CA 1
ATOM 2542 C C . LEU B 1 147 ? -14.236 -13.436 -1.330 1.00 20.67 146 LEU B C 1
ATOM 2543 O O . LEU B 1 147 ? -14.567 -12.314 -0.924 1.00 20.28 146 LEU B O 1
ATOM 2548 N N . THR B 1 148 ? -13.421 -14.251 -0.662 1.00 21.83 147 THR B N 1
ATOM 2549 C CA . THR B 1 148 ? -12.684 -13.761 0.499 1.00 35.80 147 THR B CA 1
ATOM 2550 C C . THR B 1 148 ? -11.383 -13.086 0.070 1.00 17.19 147 THR B C 1
ATOM 2551 O O . THR B 1 148 ? -11.007 -13.090 -1.100 1.00 20.28 147 THR B O 1
ATOM 2555 N N . GLU B 1 149 ? -10.709 -12.475 1.032 1.00 22.61 148 GLU B N 1
ATOM 2556 C CA . GLU B 1 149 ? -9.433 -11.850 0.753 1.00 23.56 148 GLU B CA 1
ATOM 2557 C C . GLU B 1 149 ? -8.468 -12.912 0.271 1.00 17.58 148 GLU B C 1
ATOM 2558 O O . GLU B 1 149 ? -7.621 -12.652 -0.568 1.00 19.11 148 GLU B O 1
ATOM 2564 N N . THR B 1 150 ? -8.563 -14.099 0.839 1.00 19.92 149 THR B N 1
ATOM 2565 C CA . THR B 1 150 ? -7.646 -15.157 0.407 1.00 29.74 149 THR B CA 1
ATOM 2566 C C . THR B 1 150 ? -8.002 -15.629 -1.006 1.00 17.10 149 THR B C 1
ATOM 2567 O O . THR B 1 150 ? -7.121 -15.892 -1.825 1.00 16.80 149 THR B O 1
ATOM 2571 N N . ASP B 1 151 ? -9.288 -15.724 -1.296 1.00 15.31 150 ASP B N 1
ATOM 2572 C CA . ASP B 1 151 ? -9.693 -16.022 -2.697 1.00 18.61 150 ASP B CA 1
ATOM 2573 C C . ASP B 1 151 ? -9.058 -15.016 -3.708 1.00 20.81 150 ASP B C 1
ATOM 2574 O O . ASP B 1 151 ? -8.514 -15.411 -4.749 1.00 17.70 150 ASP B O 1
ATOM 2579 N N . HIS B 1 152 ? -9.135 -13.725 -3.390 1.00 17.24 151 HIS B N 1
ATOM 2580 C CA . HIS B 1 152 ? -8.494 -12.674 -4.199 1.00 18.03 151 HIS B CA 1
ATOM 2581 C C . HIS B 1 152 ? -7.001 -12.931 -4.431 1.00 15.46 151 HIS B C 1
ATOM 2582 O O . HIS B 1 152 ? -6.498 -12.803 -5.561 1.00 17.10 151 HIS B O 1
ATOM 2589 N N . PHE B 1 153 ? -6.277 -13.267 -3.359 1.00 15.77 152 PHE B N 1
ATOM 2590 C CA . PHE B 1 153 ? -4.843 -13.615 -3.487 1.00 14.6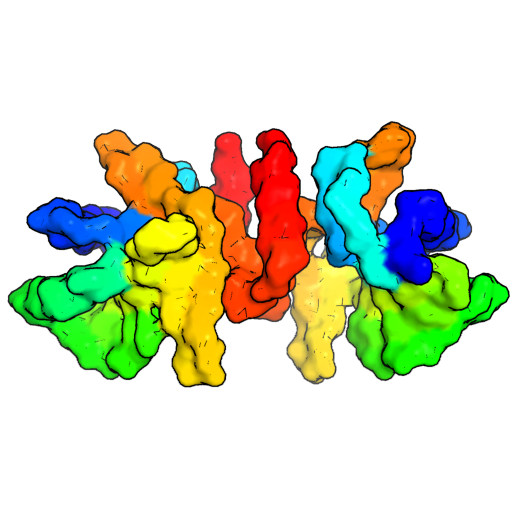3 152 PHE B CA 1
ATOM 2591 C C . PHE B 1 153 ? -4.632 -14.807 -4.431 1.00 15.68 152 PHE B C 1
ATOM 2592 O O . PHE B 1 153 ? -3.748 -14.776 -5.299 1.00 15.89 152 PHE B O 1
ATOM 2600 N N . ASP B 1 154 ? -5.440 -15.857 -4.264 1.00 15.35 153 ASP B N 1
ATOM 2601 C CA . ASP B 1 154 ? -5.273 -17.072 -5.049 1.00 19.84 153 ASP B CA 1
ATOM 2602 C C . ASP B 1 154 ? -5.551 -16.765 -6.506 1.00 11.47 153 ASP B C 1
ATOM 2603 O O . ASP B 1 154 ? -4.879 -17.285 -7.407 1.00 13.28 153 ASP B O 1
ATOM 2608 N N . ILE B 1 155 ? -6.580 -15.952 -6.744 1.00 12.69 154 ILE B N 1
ATOM 2609 C CA . ILE B 1 155 ? -6.945 -15.594 -8.130 1.00 16.56 154 ILE B CA 1
ATOM 2610 C C . ILE B 1 155 ? -5.850 -14.788 -8.834 1.00 18.64 154 ILE B C 1
ATOM 2611 O O . ILE B 1 155 ? -5.557 -14.999 -10.021 1.00 14.57 154 ILE B O 1
ATOM 2616 N N . LYS B 1 156 ? -5.226 -13.884 -8.088 1.00 14.50 155 LYS B N 1
ATOM 2617 C CA . LYS B 1 156 ? -4.040 -13.180 -8.591 1.00 19.20 155 LYS B CA 1
ATOM 2618 C C . LYS B 1 156 ? -2.870 -14.112 -8.866 1.00 17.96 155 LYS B C 1
ATOM 2619 O O . LYS B 1 156 ? -2.097 -13.892 -9.812 1.00 20.92 155 LYS B O 1
ATOM 2625 N N . ASN B 1 157 ? -2.753 -15.177 -8.083 1.00 16.63 156 ASN B N 1
ATOM 2626 C CA . ASN B 1 157 ? -1.654 -16.101 -8.296 1.00 13.31 156 ASN B CA 1
ATOM 2627 C C . ASN B 1 157 ? -1.886 -16.893 -9.588 1.00 19.34 156 ASN B C 1
ATOM 2628 O O . ASN B 1 157 ? -0.957 -17.159 -10.343 1.00 16.29 156 ASN B O 1
ATOM 2633 N N . LEU B 1 158 ? -3.139 -17.257 -9.819 1.00 17.18 157 LEU B N 1
ATOM 2634 C CA . LEU B 1 158 ? -3.523 -17.956 -11.043 1.00 15.07 157 LEU B CA 1
ATOM 2635 C C . LEU B 1 158 ? -3.247 -17.071 -12.251 1.00 19.65 157 LEU B C 1
ATOM 2636 O O . LEU B 1 158 ? -2.818 -17.553 -13.308 1.00 23.17 157 LEU B O 1
ATOM 2641 N N . LYS B 1 159 ? -3.513 -15.775 -12.098 1.00 14.11 158 LYS B N 1
ATOM 2642 C CA . LYS B 1 159 ? -3.311 -14.825 -13.189 1.00 15.50 158 LYS B CA 1
ATOM 2643 C C . LYS B 1 159 ? -1.845 -14.769 -13.591 1.00 16.51 158 LYS B C 1
ATOM 2644 O O . LYS B 1 159 ? -1.533 -14.606 -14.772 1.00 21.89 158 LYS B O 1
ATOM 2650 N N . SER B 1 160 ? -0.956 -14.885 -12.606 1.00 22.24 159 SER B N 1
ATOM 2651 C CA . SER B 1 160 ? 0.507 -14.844 -12.825 1.00 23.61 159 SER B CA 1
ATOM 2652 C C . SER B 1 160 ? 1.083 -16.063 -13.549 1.00 22.72 159 SER B C 1
ATOM 2653 O O . SER B 1 160 ? 2.262 -16.083 -13.920 1.00 21.95 159 SER B O 1
ATOM 2656 N N . ILE B 1 161 ? 0.270 -17.095 -13.710 1.00 23.93 160 ILE B N 1
ATOM 2657 C CA . ILE B 1 161 ? 0.698 -18.280 -14.438 1.00 24.85 160 ILE B CA 1
ATOM 2658 C C . ILE B 1 161 ? 0.767 -17.948 -15.920 1.00 34.77 160 ILE B C 1
ATOM 2659 O O . ILE B 1 161 ? -0.243 -17.595 -16.536 1.00 27.49 160 ILE B O 1
ATOM 2664 N N . THR B 1 162 ? 1.968 -18.068 -16.471 1.00 38.71 161 THR B N 1
ATOM 2665 C CA . THR B 1 162 ? 2.256 -17.689 -17.853 1.00 64.59 161 THR B CA 1
ATOM 2666 C C . THR B 1 162 ? 1.376 -18.409 -18.884 1.00 65.68 161 THR B C 1
ATOM 2667 O O . THR B 1 162 ? 0.971 -17.822 -19.890 1.00 67.84 161 THR B O 1
#

InterPro domains:
  IPR019646 Aminoglycoside-2''-adenylyltransferase [PF10706] (11-157)
  IPR043519 Nucleotidyltransferase superfamily [SSF81301] (8-154)